Protein 3GNZ (pdb70)

Sequence (211 aa):
AVINHDAVPPVWPQPEPADDATQALLAVRRFKKPPQQLDVVNGCQPYPAVVDPQGNTSGGLKPSQAAACRRDMSKAQVYSRSGTTYNGYYAIMYSSWYMPKDSSPSTTGIGHHHRHDDWEENVVVVWLDNAASSANIVALSASAHSSGYKKSFPADKKSYLDGITAKISYKSSTWWPLDDHELGFTTSAGKKQQPLIQWEQMTQAARDALESTDFGNNANVPPFKSNFQQDKLVKKAFFQ

Radius of gyration: 15.92 Å; Cα contacts (8 Å, |Δi|>4): 582; chains: 1; bounding box: 40×41×42 Å

Secondary structure (DSSP, 8-state):
-EE-GGGS---------SHHHHHHHHT--EEEE-SSPPPB--B-TTS-EE--------GGG--GGG--EEEEEEEETTEEEEEEEEEEEEE--SSS--EEEEEEEEEEEES-TTT--EEEEEEEETTEEEEESSPPGGGEETTEEEEEEE--TT---EEEE-SS--B---EEEGGGS-HHHHHHHHH---TT---SSSTTHHHHHHHH---

B-factor: mean 13.53, std 9.2, range [4.09, 62.89]

Foldseek 3Di:
DADAQVPAAADFFDDQPDLQSVLLVVQFAFEAEPDAAAFADAAHLQLYGYPFDFLPPRVVHHDPNRFEKEWEWDDDPQKTKIKIKTKGQWFHAPDDRGGGIAMWIKIFIANDSVVRDGQKMWTWFPPAIDIAGRNDCLQDPPSHGYKYWHHDPPGTITIDGDSDGGHGGRYDYPVNGHVSNLVSLQPDDRDVYHHQCHPVVVVNCVRRDPD

Solvent-accessible surface area: 9073 Å² total; per-residue (Å²): 94,104,47,94,14,70,57,0,69,41,28,100,70,53,151,52,90,78,79,48,17,44,10,0,44,125,0,26,1,22,2,39,27,72,46,8,0,15,4,2,0,0,0,7,42,132,11,35,2,2,14,7,34,139,36,105,102,19,97,58,0,107,59,96,86,35,20,0,0,0,0,55,16,17,81,54,79,73,70,25,0,0,0,0,0,0,0,2,0,11,2,12,14,72,51,61,137,24,30,99,16,10,15,20,4,2,0,2,0,0,41,63,50,95,60,7,82,34,33,0,2,0,0,9,14,98,108,34,31,80,98,10,114,106,10,64,174,51,55,32,78,66,74,23,1,26,1,17,0,92,3,76,187,82,83,57,9,31,1,6,37,22,86,53,80,22,124,91,9,47,1,1,1,32,64,36,10,55,103,44,0,51,78,13,0,71,91,30,123,6,55,100,8,88,1,2,0,40,92,34,10,86,103,59,0,75,126,0,14,17,171

Nearest PDB structures (foldseek):
  3gnz-assembly1_P  TM=1.005E+00  e=1.769E-48  Pythium aphanidermatum
  5no9-assembly2_B  TM=9.919E-01  e=3.918E-44  Pythium aphanidermatum
  5nnw-assembly4_D  TM=9.973E-01  e=2.696E-43  Pythium aphanidermatum
  5nnw-assembly1_A  TM=9.915E-01  e=1.995E-43  Pythium aphanidermatum
  3gnu-assembly1_P  TM=9.925E-01  e=4.926E-43  Pythium aphanidermatum

Structure (mmCIF, N/CA/C/O backbone):
data_3GNZ
#
_entry.id   3GNZ
#
_cell.length_a   69.630
_cell.length_b   140.900
_cell.length_c   49.620
_cell.angle_alpha   90.000
_cell.angle_beta   90.000
_cell.angle_gamma   90.000
#
_symmetry.space_group_name_H-M   'C 2 2 2'
#
loop_
_entity.id
_entity.type
_entity.pdbx_description
1 polymer '25 kDa protein elicitor'
2 non-polymer 'MAGNESIUM ION'
3 water water
#
loop_
_atom_site.group_PDB
_atom_site.id
_atom_site.type_symbol
_atom_site.label_atom_id
_atom_site.label_alt_id
_atom_site.label_comp_id
_atom_site.label_asym_id
_atom_site.label_entity_id
_atom_site.label_seq_id
_atom_site.pdbx_PDB_ins_code
_atom_site.Cartn_x
_atom_site.Cartn_y
_atom_site.Cartn_z
_atom_site.occupancy
_atom_site.B_iso_or_equiv
_atom_site.auth_seq_id
_atom_site.auth_comp_id
_atom_site.auth_asym_id
_atom_site.auth_atom_id
_atom_site.pdbx_PDB_model_num
ATOM 1 N N . ALA A 1 1 ? 19.431 17.907 37.318 1.00 11.39 1 ALA P N 1
ATOM 2 C CA . ALA A 1 1 ? 20.203 19.172 37.393 1.00 11.11 1 ALA P CA 1
ATOM 3 C C . ALA A 1 1 ? 20.778 19.534 36.039 1.00 10.78 1 ALA P C 1
ATOM 4 O O . ALA A 1 1 ? 20.830 18.707 35.139 1.00 10.75 1 ALA P O 1
ATOM 6 N N . VAL A 1 2 ? 21.191 20.786 35.898 1.00 10.11 2 VAL P N 1
ATOM 7 C CA . VAL A 1 2 ? 21.940 21.228 34.731 1.00 10.10 2 VAL P CA 1
ATOM 8 C C . VAL A 1 2 ? 23.404 20.950 35.020 1.00 9.74 2 VAL P C 1
ATOM 9 O O . VAL A 1 2 ? 23.931 21.398 36.039 1.00 10.67 2 VAL P O 1
ATOM 13 N N . ILE A 1 3 ? 24.048 20.193 34.138 1.00 8.90 3 ILE P N 1
ATOM 14 C CA . ILE A 1 3 ? 25.437 19.761 34.337 1.00 8.81 3 ILE P CA 1
ATOM 15 C C . ILE A 1 3 ? 26.313 20.170 33.147 1.00 8.30 3 ILE P C 1
ATOM 16 O O . ILE A 1 3 ? 25.808 20.598 32.111 1.00 8.71 3 ILE P O 1
ATOM 21 N N . ASN A 1 4 ? 27.623 20.053 33.292 1.00 8.44 4 ASN P N 1
ATOM 22 C CA . ASN A 1 4 ? 28.539 20.440 32.228 1.00 8.26 4 ASN P CA 1
ATOM 23 C C . ASN A 1 4 ? 28.207 19.713 30.924 1.00 7.55 4 ASN P C 1
ATOM 24 O O . ASN A 1 4 ? 27.855 18.527 30.936 1.00 7.57 4 ASN P O 1
ATOM 29 N N . HIS A 1 5 ? 28.326 20.416 29.801 1.00 7.15 5 HIS P N 1
ATOM 30 C CA . HIS A 1 5 ? 27.903 19.863 28.513 1.00 7.55 5 HIS P CA 1
ATOM 31 C C . HIS A 1 5 ? 28.693 18.598 28.161 1.00 7.56 5 HIS P C 1
ATOM 32 O O . HIS A 1 5 ? 28.192 17.757 27.429 1.00 8.29 5 HIS P O 1
ATOM 39 N N . ASP A 1 6 ? 29.915 18.461 28.691 1.00 7.24 6 ASP P N 1
ATOM 40 C CA . ASP A 1 6 ? 30.752 17.289 28.434 1.00 7.70 6 ASP P CA 1
ATOM 41 C C . ASP A 1 6 ? 30.568 16.187 29.481 1.00 8.23 6 ASP P C 1
ATOM 42 O O . ASP A 1 6 ? 31.234 15.150 29.408 1.00 9.40 6 ASP P O 1
ATOM 47 N N . ALA A 1 7 ? 29.648 16.394 30.424 1.00 8.43 7 ALA P N 1
ATOM 48 C CA . ALA A 1 7 ? 29.369 15.395 31.453 1.00 8.32 7 ALA P CA 1
ATOM 49 C C . ALA A 1 7 ? 28.077 14.626 31.172 1.00 8.41 7 ALA P C 1
ATOM 50 O O . ALA A 1 7 ? 27.694 13.755 31.950 1.00 10.33 7 ALA P O 1
ATOM 52 N N . VAL A 1 8 ? 27.383 14.984 30.091 1.00 8.08 8 VAL P N 1
ATOM 53 C CA . VAL A 1 8 ? 26.191 14.251 29.665 1.00 8.31 8 VAL P CA 1
ATOM 54 C C . VAL A 1 8 ? 26.642 13.140 28.722 1.00 8.36 8 VAL P C 1
ATOM 55 O O . VAL A 1 8 ? 27.081 13.423 27.612 1.00 8.99 8 VAL P O 1
ATOM 59 N N . PRO A 1 9 ? 26.532 11.870 29.142 1.00 8.22 9 PRO P N 1
ATOM 60 C CA A PRO A 1 9 ? 26.989 10.779 28.270 0.70 8.38 9 PRO P CA 1
ATOM 61 C CA B PRO A 1 9 ? 26.993 10.788 28.266 0.30 8.09 9 PRO P CA 1
ATOM 62 C C . PRO A 1 9 ? 26.121 10.636 27.026 1.00 8.09 9 PRO P C 1
ATOM 63 O O . PRO A 1 9 ? 24.941 10.964 27.060 1.00 8.34 9 PRO P O 1
ATOM 70 N N . VAL A 1 10 ? 26.714 10.157 25.943 1.00 7.58 10 VAL P N 1
ATOM 71 C CA . VAL A 1 10 ? 25.918 9.750 24.802 1.00 7.62 10 VAL P CA 1
ATOM 72 C C . VAL A 1 10 ? 25.013 8.607 25.243 1.00 7.78 10 VAL P C 1
ATOM 73 O O . VAL A 1 10 ? 25.451 7.666 25.921 1.00 9.40 10 VAL P O 1
ATOM 77 N N . TRP A 1 11 ? 23.751 8.685 24.858 1.00 6.22 11 TRP P N 1
ATOM 78 C CA . TRP A 1 11 ? 22.799 7.635 25.139 1.00 6.39 11 TRP P CA 1
ATOM 79 C C . TRP A 1 11 ? 22.923 6.627 24.000 1.00 6.59 11 TRP P C 1
ATOM 80 O O . TRP A 1 11 ? 22.638 6.955 22.846 1.00 6.35 11 TRP P O 1
ATOM 91 N N . PRO A 1 12 ? 23.395 5.403 24.291 1.00 6.47 12 PRO P N 1
ATOM 92 C CA . PRO A 1 12 ? 23.568 4.452 23.183 1.00 6.53 12 PRO P CA 1
ATOM 93 C C . PRO A 1 12 ? 22.256 4.131 22.487 1.00 6.42 12 PRO P C 1
ATOM 94 O O . PRO A 1 12 ? 21.191 4.132 23.112 1.00 6.33 12 PRO P O 1
ATOM 98 N N . GLN A 1 13 ? 22.341 3.858 21.1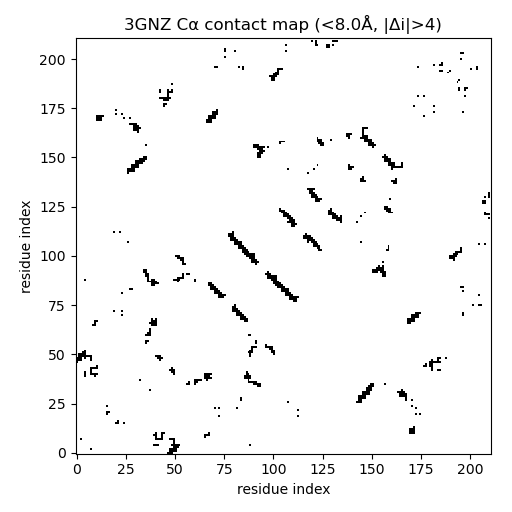95 1.00 6.05 13 GLN P N 1
ATOM 99 C CA . GLN A 1 13 ? 21.167 3.488 20.425 1.00 6.21 13 GLN P CA 1
ATOM 100 C C . GLN A 1 13 ? 20.770 2.060 20.802 1.00 6.43 13 GLN P C 1
ATOM 101 O O . GLN A 1 13 ? 21.548 1.128 20.587 1.00 7.60 13 GLN P O 1
ATOM 107 N N . PRO A 1 14 ? 19.571 1.876 21.388 1.00 6.21 14 PRO P N 1
ATOM 108 C CA . PRO A 1 14 ? 19.150 0.518 21.723 1.00 6.74 14 PRO P CA 1
ATOM 109 C C . PRO A 1 14 ? 18.575 -0.184 20.493 1.00 6.48 14 PRO P C 1
ATOM 110 O O . PRO A 1 14 ? 18.411 0.433 19.431 1.00 6.70 14 PRO P O 1
ATOM 114 N N . GLU A 1 15 ? 18.264 -1.463 20.634 1.00 6.29 15 GLU P N 1
ATOM 115 C CA . GLU A 1 15 ? 17.543 -2.194 19.605 1.00 6.81 15 GLU P CA 1
ATOM 116 C C . GLU A 1 15 ? 16.076 -1.750 19.620 1.00 7.00 15 GLU P C 1
ATOM 117 O O . GLU A 1 15 ? 15.526 -1.431 20.677 1.00 7.26 15 GLU P O 1
ATOM 123 N N . PRO A 1 16 ? 15.430 -1.709 18.446 1.00 6.67 16 PRO P N 1
ATOM 124 C CA . PRO A 1 16 ? 14.028 -1.285 18.399 1.00 6.99 16 PRO P CA 1
ATOM 125 C C . PRO A 1 16 ? 13.096 -2.399 18.892 1.00 7.37 16 PRO P C 1
ATOM 126 O O . PRO A 1 16 ? 13.127 -3.523 18.397 1.00 7.69 16 PRO P O 1
ATOM 130 N N . ALA A 1 17 ? 12.278 -2.071 19.879 1.00 7.24 17 ALA P N 1
ATOM 131 C CA . ALA A 1 17 ? 11.468 -3.067 20.584 1.00 8.27 17 ALA P CA 1
ATOM 132 C C . ALA A 1 17 ? 10.086 -3.282 19.960 1.00 8.23 17 ALA P C 1
ATOM 133 O O . ALA A 1 17 ? 9.393 -4.240 20.310 1.00 9.38 17 ALA P O 1
ATOM 135 N N . ASP A 1 18 ? 9.682 -2.393 19.051 1.00 7.71 18 ASP P N 1
ATOM 136 C CA A ASP A 1 18 ? 8.373 -2.496 18.397 0.80 8.08 18 ASP P CA 1
ATOM 137 C CA B ASP A 1 18 ? 8.345 -2.390 18.439 0.20 8.37 18 ASP P CA 1
ATOM 138 C C . ASP A 1 18 ? 8.444 -1.858 17.021 1.00 8.10 18 ASP P C 1
ATOM 139 O O . ASP A 1 18 ? 9.494 -1.343 16.619 1.00 8.14 18 ASP P O 1
ATOM 148 N N . ALA A 1 19 ? 7.341 -1.921 16.281 1.00 8.62 19 ALA P N 1
ATOM 149 C CA . ALA A 1 19 ? 7.338 -1.456 14.902 1.00 9.42 19 ALA P CA 1
ATOM 150 C C . ALA A 1 19 ? 7.609 0.040 14.798 1.00 9.52 19 ALA P C 1
ATOM 151 O O . ALA A 1 19 ? 8.289 0.486 13.879 1.00 9.76 19 ALA P O 1
ATOM 153 N N . THR A 1 20 ? 7.082 0.808 15.743 1.00 9.73 20 THR P N 1
ATOM 154 C CA . THR A 1 20 ? 7.303 2.255 15.792 1.00 10.03 20 THR P CA 1
ATOM 155 C C . THR A 1 20 ? 8.805 2.548 15.899 1.00 8.39 20 THR P C 1
ATOM 156 O O . THR A 1 20 ? 9.371 3.344 15.141 1.00 7.69 20 THR P O 1
ATOM 160 N N . GLN A 1 21 ? 9.457 1.889 16.845 1.00 7.34 21 GLN P N 1
ATOM 161 C CA . GLN A 1 21 ? 10.873 2.124 17.060 1.00 6.29 21 GLN P CA 1
ATOM 162 C C . GLN A 1 21 ? 11.687 1.663 15.868 1.00 6.25 21 GLN P C 1
ATOM 163 O O . GLN A 1 21 ? 12.675 2.309 15.508 1.00 6.16 21 GLN P O 1
ATOM 169 N N . ALA A 1 22 ? 11.277 0.559 15.240 1.00 6.12 22 ALA P N 1
ATOM 170 C CA . ALA A 1 22 ? 12.018 0.064 14.079 1.00 6.59 22 ALA P CA 1
ATOM 171 C C . ALA A 1 22 ? 11.936 1.044 12.905 1.00 6.36 22 ALA P C 1
ATOM 172 O O . ALA A 1 22 ? 12.936 1.241 12.204 1.00 6.32 22 ALA P O 1
ATOM 174 N N . LEU A 1 23 ? 10.765 1.659 12.718 1.00 6.99 23 LEU P N 1
ATOM 175 C CA A LEU A 1 23 ? 10.578 2.657 11.668 0.50 6.92 23 LEU P CA 1
ATOM 176 C CA B LEU A 1 23 ? 10.581 2.642 11.662 0.50 7.25 23 LEU P CA 1
ATOM 177 C C . LEU A 1 23 ? 11.503 3.839 11.886 1.00 6.52 23 LEU P C 1
ATOM 178 O O . LEU A 1 23 ? 12.131 4.328 10.946 1.00 6.93 23 LEU P O 1
ATOM 187 N N . ALA A 1 24 ? 11.597 4.310 13.129 1.00 6.54 24 ALA P N 1
ATOM 188 C CA . ALA A 1 24 ? 12.431 5.474 13.382 1.00 6.82 24 ALA P CA 1
ATOM 189 C C . ALA A 1 24 ? 13.920 5.167 13.139 1.00 6.36 24 ALA P C 1
ATOM 190 O O . ALA A 1 24 ? 14.649 6.008 12.629 1.00 6.56 24 ALA P O 1
ATOM 192 N N . VAL A 1 25 ? 14.375 3.955 13.455 1.00 6.32 25 VAL P N 1
ATOM 193 C CA . VAL A 1 25 ? 15.737 3.569 13.081 1.00 6.74 25 VAL P CA 1
ATOM 194 C C . VAL A 1 25 ? 15.894 3.536 11.554 1.00 6.47 25 VAL P C 1
ATOM 195 O O . VAL A 1 25 ? 16.861 4.071 11.007 1.00 6.56 25 VAL P O 1
ATOM 199 N N . ARG A 1 26 ? 14.918 2.944 10.862 1.00 6.68 26 ARG P N 1
ATOM 200 C CA A ARG A 1 26 ? 14.970 2.759 9.414 0.70 7.21 26 ARG P CA 1
ATOM 201 C CA B ARG A 1 26 ? 15.018 2.760 9.417 0.30 6.88 26 ARG P CA 1
ATOM 202 C C . ARG A 1 26 ? 15.159 4.091 8.674 1.00 6.83 26 ARG P C 1
ATOM 203 O O . ARG A 1 26 ? 15.950 4.189 7.734 1.00 7.44 26 ARG P O 1
ATOM 218 N N . PHE A 1 27 ? 14.402 5.106 9.100 1.00 6.55 27 PHE P N 1
ATOM 219 C CA . PHE A 1 27 ? 14.402 6.425 8.443 1.00 6.98 27 PHE P CA 1
ATOM 220 C C . PHE A 1 27 ? 15.372 7.455 9.016 1.00 6.61 27 PHE P C 1
ATOM 221 O O . PHE A 1 27 ? 15.303 8.627 8.660 1.00 6.85 27 PHE P O 1
ATOM 229 N N . LYS A 1 28 ? 16.298 7.020 9.872 1.00 6.70 28 LYS P N 1
ATOM 230 C CA A LYS A 1 28 ? 17.260 7.937 10.445 0.70 6.92 28 LYS P CA 1
ATOM 231 C CA B LYS A 1 28 ? 17.311 7.918 10.440 0.30 6.99 28 LYS P CA 1
ATOM 232 C C . LYS A 1 28 ? 17.988 8.737 9.342 1.00 7.06 28 LYS P C 1
ATOM 233 O O . LYS A 1 28 ? 18.531 8.158 8.405 1.00 7.90 28 LYS P O 1
ATOM 244 N N . PRO A 1 29 ? 17.983 10.086 9.446 1.00 6.81 29 PRO P N 1
ATOM 245 C CA A PRO A 1 29 ? 18.589 10.924 8.403 0.70 7.37 29 PRO P CA 1
ATOM 246 C CA B PRO A 1 29 ? 18.593 10.852 8.360 0.30 7.20 29 PRO P CA 1
ATOM 247 C C . PRO A 1 29 ? 20.102 11.003 8.511 1.00 7.17 29 PRO P C 1
ATOM 248 O O . PRO A 1 29 ? 20.709 10.478 9.468 1.00 8.01 29 PRO P O 1
ATOM 255 N N . GLN A 1 30 ? 20.699 11.665 7.532 1.00 7.41 30 GLN P N 1
ATOM 256 C CA A GLN A 1 30 ? 22.102 12.095 7.542 0.70 7.25 30 GLN P CA 1
ATOM 257 C CA B GLN A 1 30 ? 22.080 12.080 7.683 0.30 7.10 30 GLN P CA 1
ATOM 258 C C . GLN A 1 30 ? 22.147 13.598 7.788 1.00 6.89 30 GLN P C 1
ATOM 259 O O . GLN A 1 30 ? 21.271 14.323 7.291 1.00 7.14 30 GLN P O 1
ATOM 270 N N . LEU A 1 31 ? 23.165 14.066 8.507 1.00 6.62 31 LEU P N 1
ATOM 271 C CA . LEU A 1 31 ? 23.316 15.487 8.796 1.00 6.86 31 LEU P CA 1
ATOM 272 C C . LEU A 1 31 ? 24.693 15.928 8.346 1.00 7.36 31 LEU P C 1
ATOM 273 O O . LEU A 1 31 ? 25.692 15.350 8.753 1.00 7.85 31 LEU P O 1
ATOM 278 N N . ASP A 1 32 ? 24.733 16.964 7.517 1.00 7.56 32 ASP P N 1
ATOM 279 C CA . ASP A 1 32 ? 25.985 17.577 7.091 1.00 7.69 32 ASP P CA 1
ATOM 280 C C . ASP A 1 32 ? 26.146 18.869 7.883 1.00 7.80 32 ASP P C 1
ATOM 281 O O . ASP A 1 32 ? 25.472 19.857 7.597 1.00 7.34 32 ASP P O 1
ATOM 286 N N . VAL A 1 33 ? 27.016 18.841 8.891 1.00 7.72 33 VAL P N 1
ATOM 287 C CA . VAL A 1 33 ? 27.337 20.033 9.672 1.00 7.83 33 VAL P CA 1
ATOM 288 C C . VAL A 1 33 ? 28.346 20.864 8.868 1.00 8.14 33 VAL P C 1
ATOM 289 O O . VAL A 1 33 ? 29.525 20.519 8.785 1.00 9.10 33 VAL P O 1
ATOM 293 N N . VAL A 1 34 ? 27.860 21.944 8.272 1.00 8.58 34 VAL P N 1
ATOM 294 C CA . VAL A 1 34 ? 28.671 22.761 7.369 1.00 9.30 34 VAL P CA 1
ATOM 295 C C . VAL A 1 34 ? 29.562 23.707 8.169 1.00 9.93 34 VAL P C 1
ATOM 296 O O . VAL A 1 34 ? 30.734 23.884 7.849 1.00 10.78 34 VAL P O 1
ATOM 300 N N . ASN A 1 35 ? 28.991 24.308 9.208 1.00 10.00 35 ASN P N 1
ATOM 301 C CA . ASN A 1 35 ? 29.740 25.138 10.153 1.00 9.78 35 ASN P CA 1
ATOM 302 C C . ASN A 1 35 ? 29.031 25.117 11.504 1.00 9.34 35 ASN P C 1
ATOM 303 O O . ASN A 1 35 ? 27.910 24.622 11.603 1.00 9.71 35 ASN P O 1
ATOM 308 N N . GLY A 1 36 ? 29.691 25.627 12.535 1.00 9.32 36 GLY P N 1
ATOM 309 C CA . GLY A 1 36 ? 29.128 25.602 13.880 1.00 8.88 36 GLY P CA 1
ATOM 310 C C . GLY A 1 36 ? 29.402 24.306 14.617 1.00 8.54 36 GLY P C 1
ATOM 311 O O . GLY A 1 36 ? 30.303 23.532 14.261 1.00 9.39 36 GLY P O 1
ATOM 312 N N . CYS A 1 37 ? 28.627 24.086 15.670 1.00 7.63 37 CYS P N 1
ATOM 313 C CA . CYS A 1 37 ? 28.820 22.929 16.535 1.00 7.25 37 CYS P CA 1
ATOM 314 C C . CYS A 1 37 ? 28.359 21.627 15.908 1.00 6.68 37 CYS P C 1
ATOM 315 O O . CYS A 1 37 ? 27.399 21.588 15.117 1.00 7.29 37 CYS P O 1
ATOM 318 N N . GLN A 1 38 ? 29.033 20.553 16.301 1.00 6.45 38 GLN P N 1
ATOM 319 C CA . GLN A 1 38 ? 28.522 19.203 16.117 1.00 6.40 38 GLN P CA 1
ATOM 320 C C . GLN A 1 38 ? 27.387 18.930 17.103 1.00 5.88 38 GLN P C 1
ATOM 321 O O . GLN A 1 38 ? 27.291 19.591 18.148 1.00 6.23 38 GLN P O 1
ATOM 327 N N . PRO A 1 39 ? 26.536 17.927 16.805 1.00 5.54 39 PRO P N 1
ATOM 328 C CA . PRO A 1 39 ? 25.493 17.582 17.770 1.00 5.87 39 PRO P CA 1
ATOM 329 C C . PRO A 1 39 ? 26.070 16.919 19.021 1.00 5.35 39 PRO P C 1
ATOM 330 O O . PRO A 1 39 ? 27.032 16.159 18.937 1.00 5.56 39 PRO P O 1
ATOM 334 N N . TYR A 1 40 ? 25.448 17.205 20.157 1.00 5.36 40 TYR P N 1
ATOM 335 C CA . TYR A 1 40 ? 25.845 16.669 21.474 1.00 5.36 40 TYR P CA 1
ATOM 336 C C . TYR A 1 40 ? 24.630 16.081 22.192 1.00 5.53 40 TYR P C 1
ATOM 337 O O . TYR A 1 40 ? 23.480 16.347 21.804 1.00 5.55 40 TYR P O 1
ATOM 346 N N . PRO A 1 41 ? 24.869 15.306 23.259 1.00 5.61 41 PRO P N 1
ATOM 347 C CA . PRO A 1 41 ? 23.731 14.841 24.060 1.00 5.98 41 PRO P CA 1
ATOM 348 C C . PRO A 1 41 ? 23.171 15.941 24.961 1.00 6.34 41 PRO P C 1
ATOM 349 O O . PRO A 1 41 ? 23.931 16.674 25.616 1.00 7.12 41 PRO P O 1
ATOM 353 N N . ALA A 1 42 ? 21.850 16.040 25.023 1.00 6.21 42 ALA P N 1
ATOM 354 C CA . ALA A 1 42 ? 21.193 17.086 25.805 1.00 6.01 42 ALA P CA 1
ATOM 355 C C . ALA A 1 42 ? 20.722 16.633 27.183 1.00 6.66 42 ALA P C 1
ATOM 356 O O . ALA A 1 42 ? 20.466 17.468 28.050 1.00 6.81 42 ALA P O 1
ATOM 358 N N . VAL A 1 43 ? 20.544 15.321 27.352 1.00 5.78 43 VAL P N 1
ATOM 359 C CA A VAL A 1 43 ? 19.922 14.772 28.547 0.80 6.16 43 VAL P CA 1
ATOM 360 C CA B VAL A 1 43 ? 19.937 14.754 28.554 0.20 6.48 43 VAL P CA 1
ATOM 361 C C . VAL A 1 43 ? 20.521 13.397 28.855 1.00 6.35 43 VAL P C 1
ATOM 362 O O . VAL A 1 43 ? 20.926 12.672 27.937 1.00 6.94 43 VAL P O 1
ATOM 369 N N . ASP A 1 44 ? 20.579 13.056 30.142 1.00 6.89 44 ASP P N 1
ATOM 370 C CA . ASP A 1 44 ? 21.030 11.731 30.542 1.00 7.21 44 ASP P CA 1
ATOM 371 C C . ASP A 1 44 ? 19.844 10.936 31.127 1.00 7.05 44 ASP P C 1
ATOM 372 O O . ASP A 1 44 ? 18.758 11.495 31.330 1.00 7.32 44 ASP P O 1
ATOM 377 N N . PRO A 1 45 ? 20.023 9.625 31.376 1.00 6.43 45 PRO P N 1
ATOM 378 C CA . PRO A 1 45 ? 18.858 8.836 31.829 1.00 7.23 45 PRO P CA 1
ATOM 379 C C . PRO A 1 45 ? 18.365 9.193 33.236 1.00 7.86 45 PRO P C 1
ATOM 380 O O . PRO A 1 45 ? 17.250 8.824 33.608 1.00 8.52 45 PRO P O 1
ATOM 384 N N . GLN A 1 46 ? 19.156 9.961 33.979 1.00 8.16 46 GLN P N 1
ATOM 385 C CA . GLN A 1 46 ? 18.739 10.438 35.294 1.00 8.92 46 GLN P CA 1
ATOM 386 C C . GLN A 1 46 ? 18.007 11.775 35.216 1.00 8.94 46 GLN P C 1
ATOM 387 O O . GLN A 1 46 ? 17.533 12.290 36.228 1.00 10.36 46 GLN P O 1
ATOM 393 N N . GLY A 1 47 ? 17.876 12.326 34.013 1.00 8.37 47 GLY P N 1
ATOM 394 C CA . GLY A 1 47 ? 17.188 13.596 33.825 1.00 8.73 47 GLY P CA 1
ATOM 395 C C . GLY A 1 47 ? 18.078 14.818 33.964 1.00 8.61 47 GLY P C 1
ATOM 396 O O . GLY A 1 47 ? 17.581 15.931 33.958 1.00 9.25 47 GLY P O 1
ATOM 397 N N . ASN A 1 48 ? 19.390 14.637 34.102 1.00 8.01 48 ASN P N 1
ATOM 398 C CA . ASN A 1 48 ? 20.263 15.807 34.051 1.00 7.91 48 ASN P CA 1
ATOM 399 C C . ASN A 1 48 ? 20.340 16.311 32.616 1.00 7.73 48 ASN P C 1
ATOM 400 O O . ASN A 1 48 ? 20.221 15.530 31.680 1.00 7.97 48 ASN P O 1
ATOM 405 N N . THR A 1 49 ? 20.534 17.612 32.451 1.00 7.64 49 THR P N 1
ATOM 406 C CA . THR A 1 49 ? 20.558 18.212 31.128 1.00 7.67 49 THR P CA 1
ATOM 407 C C . THR A 1 49 ? 21.827 19.011 30.900 1.00 7.85 49 THR P C 1
ATOM 408 O O . THR A 1 49 ? 22.491 19.448 31.853 1.00 8.20 49 THR P O 1
ATOM 412 N N . SER A 1 50 ? 22.160 19.197 29.628 1.00 6.96 50 SER P N 1
ATOM 413 C CA . SER A 1 50 ? 23.361 19.912 29.253 1.00 7.15 50 SER P CA 1
ATOM 414 C C . SER A 1 50 ? 23.289 21.407 29.550 1.00 7.55 50 SER P C 1
ATOM 415 O O . SER A 1 50 ? 22.324 22.077 29.189 1.00 8.01 50 SER P O 1
ATOM 418 N N . GLY A 1 51 ? 24.344 21.928 30.171 1.00 7.52 51 GLY P N 1
ATOM 419 C CA . GLY A 1 51 ? 24.486 23.361 30.370 1.00 7.89 51 GLY P CA 1
ATOM 420 C C . GLY A 1 51 ? 24.829 24.143 29.118 1.00 7.70 51 GLY P C 1
ATOM 421 O O . GLY A 1 51 ? 24.888 25.362 29.165 1.00 7.89 51 GLY P O 1
ATOM 422 N N . GLY A 1 52 ? 25.089 23.460 28.000 1.00 7.52 52 GLY P N 1
ATOM 423 C CA . GLY A 1 52 ? 25.505 24.152 26.772 1.00 7.59 52 GLY P CA 1
ATOM 424 C C . GLY A 1 52 ? 26.829 24.880 26.943 1.00 8.01 52 GLY P C 1
ATOM 425 O O . GLY A 1 52 ? 27.610 24.580 27.857 1.00 9.08 52 GLY P O 1
ATOM 426 N N . LEU A 1 53 ? 27.075 25.853 26.077 1.00 8.30 53 LEU P N 1
ATOM 427 C CA . LEU A 1 53 ? 28.283 26.665 26.132 1.00 9.32 53 LEU P CA 1
ATOM 428 C C . LEU A 1 53 ? 27.928 28.120 25.911 1.00 10.17 53 LEU P C 1
ATOM 429 O O . LEU A 1 53 ? 27.013 28.433 25.154 1.00 9.05 53 LEU P O 1
ATOM 434 N N . LYS A 1 54 ? 28.676 29.004 26.566 1.00 12.22 54 LYS P N 1
ATOM 435 C CA . LYS A 1 54 ? 28.527 30.445 26.396 1.00 14.75 54 LYS P CA 1
ATOM 436 C C . LYS A 1 54 ? 28.958 30.837 24.990 1.00 16.05 54 LYS P C 1
ATOM 437 O O . LYS A 1 54 ? 29.989 30.377 24.502 1.00 16.13 54 LYS P O 1
ATOM 443 N N . PRO A 1 55 ? 28.173 31.702 24.330 1.00 17.96 55 PRO P N 1
ATOM 444 C CA . PRO A 1 55 ? 28.479 32.056 22.938 1.00 20.20 55 PRO P CA 1
ATOM 445 C C . PRO A 1 55 ? 29.792 32.817 22.693 1.00 22.37 55 PRO P C 1
ATOM 446 O O . PRO A 1 55 ? 30.209 32.937 21.535 1.00 23.57 55 PRO P O 1
ATOM 450 N N . SER A 1 56 ? 30.442 33.299 23.755 1.00 24.00 56 SER P N 1
ATOM 451 C CA . SER A 1 56 ? 31.739 33.990 23.643 1.00 25.43 56 SER P CA 1
ATOM 452 C C . SER A 1 56 ? 32.832 33.078 23.090 1.00 25.74 56 SER P C 1
ATOM 453 O O . SER A 1 56 ? 33.096 33.061 21.884 1.00 26.75 56 SER P O 1
ATOM 456 N N . GLN A 1 59 ? 33.347 31.104 16.760 1.00 23.53 59 GLN P N 1
ATOM 457 C CA . GLN A 1 59 ? 34.213 30.115 17.388 1.00 22.89 59 GLN P CA 1
ATOM 458 C C . GLN A 1 59 ? 33.414 28.894 17.841 1.00 22.02 59 GLN P C 1
ATOM 459 O O . GLN A 1 59 ? 32.508 29.001 18.673 1.00 23.24 59 GLN P O 1
ATOM 461 N N . ALA A 1 60 ? 33.753 27.738 17.271 1.00 19.97 60 ALA P N 1
ATOM 462 C CA . ALA A 1 60 ? 33.064 26.480 17.555 1.00 17.47 60 ALA P CA 1
ATOM 463 C C . ALA A 1 60 ? 34.048 25.388 17.952 1.00 15.81 60 ALA P C 1
ATOM 464 O O . ALA A 1 60 ? 33.679 24.223 18.046 1.00 14.02 60 ALA P O 1
ATOM 466 N N . ALA A 1 61 ? 35.298 25.773 18.201 1.00 14.13 61 ALA P N 1
ATOM 467 C CA . ALA A 1 61 ? 36.334 24.824 18.623 1.00 12.76 61 ALA P CA 1
ATOM 468 C C . ALA A 1 61 ? 35.957 24.024 19.863 1.00 11.56 61 ALA P C 1
ATOM 469 O O . ALA A 1 61 ? 36.383 22.888 20.019 1.00 11.00 61 ALA P O 1
ATOM 471 N N . ALA A 1 62 ? 35.127 24.606 20.726 1.00 10.49 62 ALA P N 1
ATOM 472 C CA . ALA A 1 62 ? 34.706 23.963 21.956 1.00 10.48 62 ALA P CA 1
ATOM 473 C C . ALA A 1 62 ? 33.540 22.965 21.787 1.00 9.70 62 ALA P C 1
ATOM 474 O O . ALA A 1 62 ? 33.129 22.321 22.748 1.00 10.40 62 ALA P O 1
ATOM 476 N N . CYS A 1 63 ? 32.999 22.831 20.581 1.00 8.97 63 CYS P N 1
ATOM 477 C CA . CYS A 1 63 ? 31.882 21.903 20.354 1.00 9.34 63 CYS P CA 1
ATOM 478 C C . CYS A 1 63 ? 32.041 21.102 19.066 1.00 9.07 63 CYS P C 1
ATOM 479 O O . CYS A 1 63 ? 31.089 20.951 18.292 1.00 9.56 63 CYS P O 1
ATOM 482 N N . ARG A 1 64 ? 33.229 20.544 18.879 1.00 9.55 64 ARG P N 1
ATOM 483 C CA A ARG A 1 64 ? 33.615 19.834 17.664 0.50 9.67 64 ARG P CA 1
ATOM 484 C CA B ARG A 1 64 ? 33.544 19.817 17.653 0.50 10.02 64 ARG P CA 1
ATOM 485 C C . ARG A 1 64 ? 33.849 18.344 17.918 1.00 9.22 64 ARG P C 1
ATOM 486 O O . ARG A 1 64 ? 34.329 17.630 17.037 1.00 11.39 64 ARG P O 1
ATOM 501 N N . ASP A 1 65 ? 33.553 17.877 19.124 1.00 8.69 65 ASP P N 1
ATOM 502 C CA . ASP A 1 65 ? 33.906 16.503 19.510 1.00 8.08 65 ASP P CA 1
ATOM 503 C C . ASP A 1 65 ? 33.003 15.490 18.815 1.00 8.22 65 ASP P C 1
ATOM 504 O O . ASP A 1 65 ? 31.824 15.357 19.153 1.00 8.18 65 ASP P O 1
ATOM 509 N N . MET A 1 66 ? 33.574 14.742 17.875 1.00 7.88 66 MET P N 1
ATOM 510 C CA . MET A 1 66 ? 32.782 13.805 17.087 1.00 8.28 66 MET P CA 1
ATOM 511 C C . MET A 1 66 ? 32.233 12.651 17.925 1.00 8.00 66 MET P C 1
ATOM 512 O O . MET A 1 66 ? 31.220 12.053 17.565 1.00 8.92 66 MET P O 1
ATOM 517 N N . SER A 1 67 ? 32.896 12.337 19.035 1.00 7.37 67 SER P N 1
ATOM 518 C CA . SER A 1 67 ? 32.469 11.234 19.879 1.00 7.74 67 SER P CA 1
ATOM 519 C C . SER A 1 67 ? 31.165 11.510 20.621 1.00 7.71 67 SER P C 1
ATOM 520 O O . SER A 1 67 ? 30.525 10.570 21.104 1.00 7.72 67 SER P O 1
ATOM 523 N N . LYS A 1 68 ? 30.761 12.784 20.681 1.00 6.99 68 LYS P N 1
ATOM 524 C CA . LYS A 1 68 ? 29.569 13.170 21.431 1.00 7.07 68 LYS P CA 1
ATOM 525 C C . LYS A 1 68 ? 28.284 13.154 20.601 1.00 6.43 68 LYS P C 1
ATOM 526 O O . LYS A 1 68 ? 27.226 13.565 21.084 1.00 6.49 68 LYS P O 1
ATOM 532 N N . ALA A 1 69 ? 28.364 12.644 19.377 1.00 5.80 69 ALA P N 1
ATOM 533 C CA . ALA A 1 69 ? 27.232 12.677 18.463 1.00 5.77 69 ALA P CA 1
ATOM 534 C C . ALA A 1 69 ? 26.007 11.975 19.037 1.00 5.75 69 ALA P C 1
ATOM 535 O O . ALA A 1 69 ? 26.110 10.882 19.613 1.00 5.83 69 ALA P O 1
ATOM 537 N N . GLN A 1 70 ? 24.848 12.587 18.826 1.00 5.40 70 GLN P N 1
ATOM 538 C CA . GLN A 1 70 ? 23.563 12.065 19.300 1.00 5.43 70 GLN P CA 1
ATOM 539 C C . GLN A 1 70 ? 22.488 12.646 18.413 1.00 5.16 70 GLN P C 1
ATOM 540 O O . GLN A 1 70 ? 22.615 13.784 17.956 1.00 5.32 70 GLN P O 1
ATOM 546 N N . VAL A 1 71 ? 21.442 11.860 18.154 1.00 4.54 71 VAL P N 1
ATOM 547 C CA . VAL A 1 71 ? 20.213 12.367 17.511 1.00 5.29 71 VAL P CA 1
ATOM 548 C C . VAL A 1 71 ? 19.027 11.811 18.294 1.00 4.79 71 VAL P C 1
ATOM 549 O O . VAL A 1 71 ? 19.142 10.752 18.916 1.00 4.95 71 VAL P O 1
ATOM 553 N N . TYR A 1 72 ? 17.919 12.551 18.272 1.00 4.76 72 TYR P N 1
ATOM 554 C CA . TYR A 1 72 ? 16.682 12.207 18.966 1.00 4.59 72 TYR P CA 1
ATOM 555 C C . TYR A 1 72 ? 15.575 11.989 17.942 1.00 5.11 72 TYR P C 1
ATOM 556 O O . TYR A 1 72 ? 15.633 12.530 16.821 1.00 5.71 72 TYR P O 1
ATOM 565 N N . SER A 1 73 ? 14.543 11.243 18.324 1.00 5.09 73 SER P N 1
ATOM 566 C CA . SER A 1 73 ? 13.332 11.210 17.504 1.00 5.88 73 SER P CA 1
ATOM 567 C C . SER A 1 73 ? 12.089 11.067 18.364 1.00 5.63 73 SER P C 1
ATOM 568 O O . SER A 1 73 ? 12.140 10.641 19.521 1.00 6.83 73 SER P O 1
ATOM 571 N N . ARG A 1 74 ? 10.968 11.454 17.778 1.00 5.69 74 ARG P N 1
ATOM 572 C CA . ARG A 1 74 ? 9.664 11.124 18.336 1.00 5.63 74 ARG P CA 1
ATOM 573 C C . ARG A 1 74 ? 8.739 10.890 17.159 1.00 6.15 74 ARG P C 1
ATOM 574 O O . ARG A 1 74 ? 8.858 11.574 16.141 1.00 6.58 74 ARG P O 1
ATOM 582 N N . SER A 1 75 ? 7.855 9.906 17.280 1.00 5.98 75 SER P N 1
ATOM 583 C CA . SER A 1 75 ? 6.961 9.524 16.182 1.00 7.25 75 SER P CA 1
ATOM 584 C C . SER A 1 75 ? 5.508 9.822 16.530 1.00 7.93 75 SER P C 1
ATOM 585 O O . SER A 1 75 ? 5.096 9.723 17.687 1.00 7.98 75 SER P O 1
ATOM 588 N N . GLY A 1 76 ? 4.734 10.191 15.516 1.00 8.10 76 GLY P N 1
ATOM 589 C CA . GLY A 1 76 ? 3.321 10.464 15.711 1.00 9.66 76 GLY P CA 1
ATOM 590 C C . GLY A 1 76 ? 2.569 10.494 14.412 1.00 10.28 76 GLY P C 1
ATOM 591 O O . GLY A 1 76 ? 3.042 10.014 13.398 1.00 10.33 76 GLY P O 1
ATOM 592 N N . THR A 1 77 ? 1.378 11.074 14.467 1.00 11.47 77 THR P N 1
ATOM 593 C CA A THR A 1 77 ? 0.519 11.182 13.294 0.70 12.15 77 THR P CA 1
ATOM 594 C CA B THR A 1 77 ? 0.545 11.189 13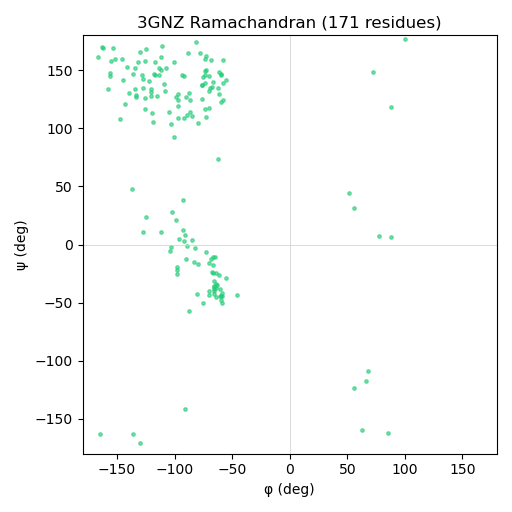.287 0.30 11.86 77 THR P CA 1
ATOM 595 C C . THR A 1 77 ? -0.155 12.545 13.240 1.00 12.19 77 THR P C 1
ATOM 596 O O . THR A 1 77 ? -0.388 13.170 14.272 1.00 12.60 77 THR P O 1
ATOM 603 N N . TYR A 1 78 ? -0.444 13.003 12.027 1.00 12.44 78 TYR P N 1
A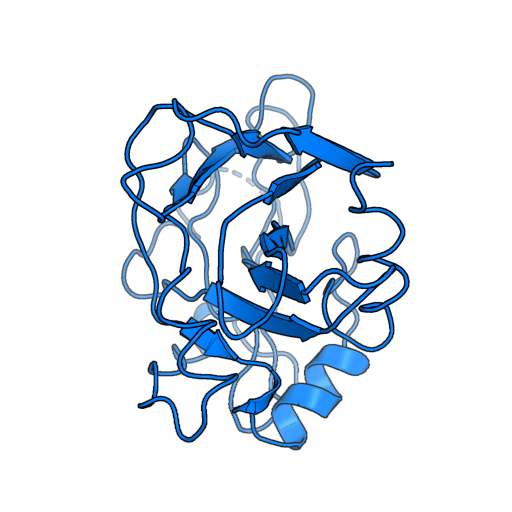TOM 604 C CA . TYR A 1 78 ? -1.186 14.237 11.821 1.00 13.53 78 TYR P CA 1
ATOM 605 C C . TYR A 1 78 ? -1.816 14.196 10.436 1.00 13.95 78 TYR P C 1
ATOM 606 O O . TYR A 1 78 ? -1.161 13.835 9.461 1.00 13.36 78 TYR P O 1
ATOM 615 N N . ASN A 1 79 ? -3.100 14.563 10.358 1.00 14.91 79 ASN P N 1
ATOM 616 C CA . ASN A 1 79 ? -3.817 14.620 9.072 1.00 15.71 79 ASN P CA 1
ATOM 617 C C . ASN A 1 79 ? -3.801 13.317 8.276 1.00 15.60 79 ASN P C 1
ATOM 618 O O . ASN A 1 79 ? -3.803 13.340 7.039 1.00 16.22 79 ASN P O 1
ATOM 623 N N . GLY A 1 80 ? -3.776 12.192 8.984 1.00 15.12 80 GLY P N 1
ATOM 624 C CA . GLY A 1 80 ? -3.732 10.880 8.357 1.00 15.10 80 GLY P CA 1
ATOM 625 C C . GLY A 1 80 ? -2.368 10.471 7.836 1.00 14.34 80 GLY P C 1
ATOM 626 O O . GLY A 1 80 ? -2.238 9.436 7.168 1.00 15.83 80 GLY P O 1
ATOM 627 N N . TYR A 1 81 ? -1.352 11.281 8.138 1.00 12.51 81 TYR P N 1
ATOM 628 C CA . TYR A 1 81 ? 0.026 10.969 7.768 1.00 10.99 81 TYR P CA 1
ATOM 629 C C . TYR A 1 81 ? 0.839 10.564 8.980 1.00 10.68 81 TYR P C 1
ATOM 630 O O . TYR A 1 81 ? 0.541 10.973 10.104 1.00 11.76 81 TYR P O 1
ATOM 639 N N . TYR A 1 82 ? 1.850 9.749 8.729 1.00 9.87 82 TYR P N 1
ATOM 640 C CA . TYR A 1 82 ? 2.732 9.266 9.776 1.00 9.14 82 TYR P CA 1
ATOM 641 C C . TYR A 1 82 ? 3.981 10.145 9.785 1.00 8.88 82 TYR P C 1
ATOM 642 O O . TYR A 1 82 ? 4.597 10.360 8.755 1.00 10.04 82 TYR P O 1
ATOM 651 N N . ALA A 1 83 ? 4.347 10.640 10.960 1.00 8.02 83 ALA P N 1
ATOM 652 C CA . ALA A 1 83 ? 5.466 11.571 11.089 1.00 7.18 83 ALA P CA 1
ATOM 653 C C . ALA A 1 83 ? 6.543 11.025 12.013 1.00 6.38 83 ALA P C 1
ATOM 654 O O . ALA A 1 83 ? 6.240 10.545 13.116 1.00 7.64 83 ALA P O 1
ATOM 656 N N . ILE A 1 84 ? 7.799 11.130 11.574 1.00 6.35 84 ILE P N 1
ATOM 657 C CA . ILE A 1 84 ? 8.935 10.878 12.445 1.00 6.27 84 ILE P CA 1
ATOM 658 C C . ILE A 1 84 ? 9.737 12.167 12.502 1.00 6.00 84 ILE P C 1
ATOM 659 O O . ILE A 1 84 ? 10.308 12.600 11.496 1.00 6.15 84 ILE P O 1
ATOM 664 N N . MET A 1 85 ? 9.765 12.780 13.680 1.00 5.55 85 MET P N 1
ATOM 665 C CA . MET A 1 85 ? 10.595 13.956 13.894 1.00 5.88 85 MET P CA 1
ATOM 666 C C . MET A 1 85 ? 11.975 13.526 14.388 1.00 5.75 85 MET P C 1
ATOM 667 O O . MET A 1 85 ? 12.069 12.783 15.375 1.00 6.69 85 MET P O 1
ATOM 672 N N . TYR A 1 86 ? 13.028 13.989 13.714 1.00 4.94 86 TYR P N 1
ATOM 673 C CA . TYR A 1 86 ? 14.405 13.797 14.187 1.00 5.50 86 TYR P CA 1
ATOM 674 C C . TYR A 1 86 ? 14.940 15.130 14.639 1.00 5.53 86 TYR P C 1
ATOM 675 O O . TYR A 1 86 ? 14.723 16.145 13.972 1.00 6.19 86 TYR P O 1
ATOM 684 N N . SER A 1 87 ? 15.657 15.145 15.762 1.00 5.23 87 SER P N 1
ATOM 685 C CA A SER A 1 87 ? 16.098 16.402 16.337 0.60 5.04 87 SER P CA 1
ATOM 686 C CA B SER A 1 87 ? 16.102 16.404 16.370 0.40 5.55 87 SER P CA 1
ATOM 687 C C . SER A 1 87 ? 17.521 16.330 16.866 1.00 5.03 87 SER P C 1
ATOM 688 O O . SER A 1 87 ? 17.944 15.291 17.378 1.00 5.65 87 SER P O 1
ATOM 693 N N . TRP A 1 88 ? 18.235 17.446 16.725 1.00 5.01 88 TRP P N 1
ATOM 694 C CA . TRP A 1 88 ? 19.609 17.568 17.200 1.00 5.42 88 TRP P CA 1
ATOM 695 C C . TRP 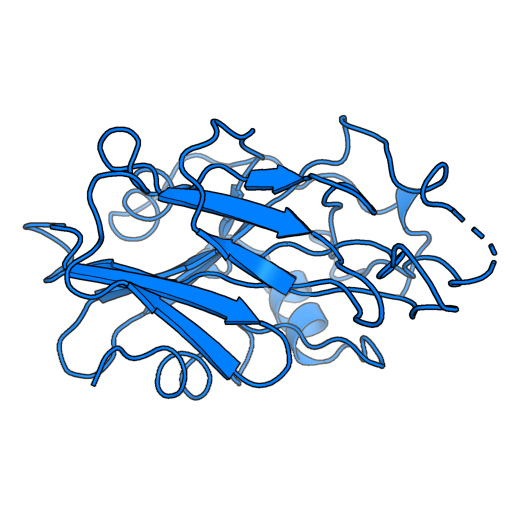A 1 88 ? 19.736 18.721 18.176 1.00 5.11 88 TRP P C 1
ATOM 696 O O . TRP A 1 88 ? 19.133 19.786 17.977 1.00 5.83 88 TRP P O 1
ATOM 707 N N . TYR A 1 89 ? 20.538 18.492 19.214 1.00 4.90 89 TYR P N 1
ATOM 708 C CA . TYR A 1 89 ? 20.925 19.507 20.181 1.00 4.94 89 TYR P CA 1
ATOM 709 C C . TYR A 1 89 ? 22.392 19.867 19.957 1.00 5.10 89 TYR P C 1
ATOM 710 O O . TYR A 1 89 ? 23.239 18.981 19.855 1.00 5.84 89 TYR P O 1
ATOM 719 N N . MET A 1 90 ? 22.691 21.161 19.906 1.00 5.73 90 MET P N 1
ATOM 720 C CA . MET A 1 90 ? 24.075 21.650 19.889 1.00 5.23 90 MET P CA 1
ATOM 721 C C . MET A 1 90 ? 24.293 22.497 21.133 1.00 5.52 90 MET P C 1
ATOM 722 O O . MET A 1 90 ? 23.373 23.199 21.566 1.00 6.21 90 MET P O 1
ATOM 727 N N . PRO A 1 91 ? 25.519 22.477 21.700 1.00 5.62 91 PRO P N 1
ATOM 728 C CA . PRO A 1 91 ? 25.714 23.243 22.937 1.00 6.48 91 PRO P CA 1
ATOM 729 C C . PRO A 1 91 ? 25.550 24.758 22.796 1.00 6.34 91 PRO P C 1
ATOM 730 O O . PRO A 1 91 ? 25.256 25.458 23.776 1.00 6.80 91 PRO P O 1
ATOM 734 N N . LYS A 1 92 ? 25.749 25.261 21.585 1.00 7.00 92 LYS P N 1
ATOM 735 C CA . LYS A 1 92 ? 25.523 26.672 21.299 1.00 7.43 92 LYS P CA 1
ATOM 736 C C . LYS A 1 92 ? 25.240 26.803 19.817 1.00 8.01 92 LYS P C 1
ATOM 737 O O . LYS A 1 92 ? 25.593 25.923 19.032 1.00 8.52 92 LYS P O 1
ATOM 743 N N . ASP A 1 93 ? 24.584 27.895 19.454 1.00 9.69 93 ASP P N 1
ATOM 744 C CA . ASP A 1 93 ? 24.520 28.276 18.066 1.00 10.97 93 ASP P CA 1
ATOM 745 C C . ASP A 1 93 ? 25.707 29.205 17.881 1.00 12.69 93 ASP P C 1
ATOM 746 O O . ASP A 1 93 ? 25.723 30.292 18.441 1.00 12.68 93 ASP P O 1
ATOM 751 N N . SER A 1 94 ? 26.715 28.711 17.157 1.00 14.06 94 SER P N 1
ATOM 752 C CA A SER A 1 94 ? 27.926 29.463 16.843 0.60 15.17 94 SER P CA 1
ATOM 753 C CA B SER A 1 94 ? 27.921 29.476 16.835 0.40 15.23 94 SER P CA 1
ATOM 754 C C . SER A 1 94 ? 27.883 29.901 15.370 1.00 15.88 94 SER P C 1
ATOM 755 O O . SER A 1 94 ? 28.363 29.176 14.499 1.00 16.37 94 SER P O 1
ATOM 760 N N . PRO A 1 95 ? 27.306 31.094 15.088 1.00 16.96 95 PRO P N 1
ATOM 761 C CA . PRO A 1 95 ? 27.074 31.537 13.711 1.00 19.18 95 PRO P CA 1
ATOM 762 C C . PRO A 1 95 ? 28.330 32.065 13.041 1.00 21.00 95 PRO P C 1
ATOM 763 O O . PRO A 1 95 ? 29.316 32.356 13.724 1.00 21.38 95 PRO P O 1
ATOM 767 N N . SER A 1 96 ? 28.274 32.195 11.714 1.00 22.95 96 SER P N 1
ATOM 768 C CA . SER A 1 96 ? 29.404 32.703 10.929 1.00 24.74 96 SER P CA 1
ATOM 769 C C . SER A 1 96 ? 29.718 34.153 11.297 1.00 25.54 96 SER P C 1
ATOM 770 O O . SER A 1 96 ? 30.884 34.568 11.279 1.00 25.80 96 SER P O 1
ATOM 773 N N . THR A 1 97 ? 28.666 34.905 11.620 1.00 25.96 97 THR P N 1
ATOM 774 C CA A THR A 1 97 ? 28.811 36.269 12.127 0.70 26.29 97 THR P CA 1
ATOM 775 C CA B THR A 1 97 ? 28.778 36.288 12.088 0.30 26.14 97 THR P CA 1
ATOM 776 C C . THR A 1 97 ? 27.841 36.509 13.276 1.00 26.24 97 THR P C 1
ATOM 777 O O . THR A 1 97 ? 26.712 36.006 13.276 1.00 26.43 97 THR P O 1
ATOM 784 N N . GLY A 1 98 ? 28.303 37.271 14.263 1.00 26.16 98 GLY P N 1
ATOM 785 C CA . GLY A 1 98 ? 27.504 37.601 15.433 1.00 25.62 98 GLY P CA 1
ATOM 786 C C . GLY A 1 98 ? 27.847 36.744 16.630 1.00 25.09 98 GLY P C 1
ATOM 787 O O . GLY A 1 98 ? 28.672 35.832 16.542 1.00 25.53 98 GLY P O 1
ATOM 788 N N . ILE A 1 99 ? 27.191 37.036 17.745 1.00 24.25 99 ILE P N 1
ATOM 789 C CA . ILE A 1 99 ? 27.482 36.377 19.011 1.00 23.62 99 ILE P CA 1
ATOM 790 C C . ILE A 1 99 ? 26.926 34.950 19.050 1.00 22.11 99 ILE P C 1
ATOM 791 O O . ILE A 1 99 ? 27.659 34.009 19.358 1.00 22.74 99 ILE P O 1
ATOM 796 N N . GLY A 1 100 ? 25.650 34.790 18.709 1.00 19.93 100 GLY P N 1
ATOM 797 C CA . GLY A 1 100 ? 24.974 33.495 18.831 1.00 16.15 100 GLY P CA 1
ATOM 798 C C . GLY A 1 100 ? 24.343 33.368 20.205 1.00 13.88 100 GLY P C 1
ATOM 799 O O . GLY A 1 100 ? 24.145 34.361 20.903 1.00 14.83 100 GLY P O 1
ATOM 800 N N A HIS A 1 101 ? 24.018 32.141 20.598 0.30 12.93 101 HIS P N 1
ATOM 801 N N B HIS A 1 101 ? 24.003 32.147 20.597 0.30 12.92 101 HIS P N 1
ATOM 802 N N C HIS A 1 101 ? 24.063 32.121 20.592 0.40 12.80 101 HIS P N 1
ATOM 803 C CA A HIS A 1 101 ? 23.395 31.913 21.896 0.30 11.60 101 HIS P CA 1
ATOM 804 C CA B HIS A 1 101 ? 23.463 31.933 21.932 0.30 11.57 101 HIS P CA 1
ATOM 805 C CA C HIS A 1 101 ? 23.271 31.796 21.780 0.40 11.50 101 HIS P CA 1
ATOM 806 C C A HIS A 1 101 ? 23.699 30.528 22.434 0.30 10.62 101 HIS P C 1
ATOM 807 C C B HIS A 1 101 ? 23.724 30.537 22.440 0.30 10.61 101 HIS P C 1
ATOM 808 C C C HIS A 1 101 ? 23.757 30.505 22.431 0.40 10.46 101 HIS P C 1
ATOM 809 O O A HIS A 1 101 ? 24.012 29.609 21.675 0.30 10.35 101 HIS P O 1
ATOM 81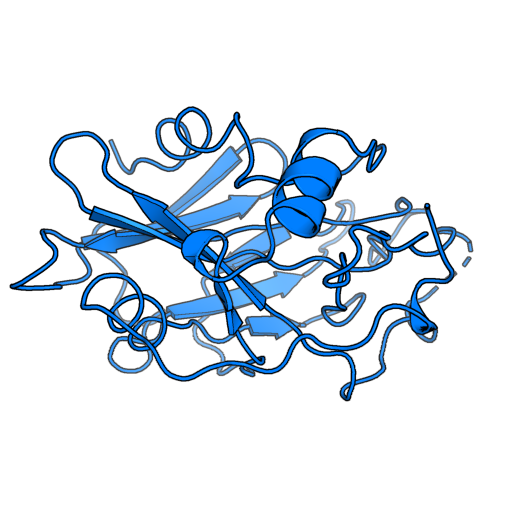0 O O B HIS A 1 101 ? 24.023 29.621 21.672 0.30 10.35 101 HIS P O 1
ATOM 811 O O C HIS A 1 101 ? 24.240 29.613 21.736 0.40 10.17 101 HIS P O 1
ATOM 830 N N . ARG A 1 102 ? 23.615 30.397 23.754 1.00 9.75 102 ARG P N 1
ATOM 831 C CA . ARG A 1 102 ? 23.759 29.112 24.426 1.00 8.77 102 ARG P CA 1
ATOM 832 C C . ARG A 1 102 ? 22.580 28.224 23.998 1.00 8.22 102 ARG P C 1
ATOM 833 O O . ARG A 1 102 ? 21.449 28.701 23.890 1.00 8.56 102 ARG P O 1
ATOM 841 N N . HIS A 1 103 ? 22.874 26.949 23.741 1.00 7.20 103 HIS P N 1
ATOM 842 C CA . HIS A 1 103 ? 21.904 25.914 23.323 1.00 7.59 103 HIS P CA 1
ATOM 843 C C . HIS A 1 103 ? 21.417 26.097 21.895 1.00 7.58 103 HIS P C 1
ATOM 844 O O . HIS A 1 103 ? 21.283 27.217 21.402 1.00 8.58 103 HIS P O 1
ATOM 851 N N . ASP A 1 104 ? 21.119 24.986 21.241 1.00 6.93 104 ASP P N 1
ATOM 852 C CA A ASP A 1 104 ? 20.493 25.014 19.918 0.60 6.81 104 ASP P CA 1
ATOM 853 C CA B ASP A 1 104 ? 20.443 25.029 19.947 0.40 6.33 104 ASP P CA 1
ATOM 854 C C . ASP A 1 104 ? 19.695 23.726 19.786 1.00 6.34 104 ASP P C 1
ATOM 855 O O . ASP A 1 104 ? 20.200 22.659 20.130 1.00 6.83 104 ASP P O 1
ATOM 864 N N . TRP A 1 105 ? 18.467 23.836 19.291 1.00 6.30 105 TRP P N 1
ATOM 865 C CA . TRP A 1 105 ? 17.620 22.681 18.999 1.00 6.63 105 TRP P CA 1
ATOM 866 C C . TRP A 1 105 ? 17.018 22.870 17.626 1.00 7.07 105 TRP P C 1
ATOM 867 O O . TRP A 1 105 ? 16.405 23.903 17.337 1.00 8.32 105 TRP P O 1
ATOM 878 N N . GLU A 1 106 ? 17.189 21.867 16.778 1.00 6.52 106 GLU P N 1
ATOM 879 C CA A GLU A 1 106 ? 16.680 21.874 15.413 0.40 6.50 106 GLU P CA 1
ATOM 880 C CA B GLU A 1 106 ? 16.588 21.905 15.453 0.60 6.30 106 GLU P CA 1
ATOM 881 C C . GLU A 1 106 ? 15.990 20.542 15.129 1.00 5.79 106 GLU P C 1
ATOM 882 O O . GLU A 1 106 ? 16.295 19.535 15.781 1.00 6.05 106 GLU P O 1
ATOM 893 N N . ASN A 1 107 ? 15.100 20.507 14.137 1.00 5.55 107 ASN P N 1
ATOM 894 C CA . ASN A 1 107 ? 14.448 19.237 13.828 1.00 5.55 107 ASN P CA 1
ATOM 895 C C . ASN A 1 107 ? 14.009 19.123 12.391 1.00 5.27 107 ASN P C 1
ATOM 896 O O . ASN A 1 107 ? 13.696 20.138 11.733 1.00 6.10 107 ASN P O 1
ATOM 901 N N A VAL A 1 108 ? 14.015 17.889 11.900 0.70 5.99 108 VAL P N 1
ATOM 902 N N B VAL A 1 108 ? 13.946 17.877 11.914 0.30 5.94 108 VAL P N 1
ATOM 903 C CA A VAL A 1 108 ? 13.345 17.582 10.646 0.70 5.66 108 VAL P CA 1
ATOM 904 C CA B VAL A 1 108 ? 13.427 17.533 10.583 0.30 5.93 108 VAL P CA 1
ATOM 905 C C A VAL A 1 108 ? 12.167 16.655 10.899 0.70 5.82 108 VAL P C 1
ATOM 906 C C B VAL A 1 108 ? 12.325 16.477 10.704 0.30 5.94 108 VAL P C 1
ATOM 907 O O A VAL A 1 108 ? 12.093 15.996 11.934 0.70 5.67 108 VAL P O 1
ATOM 908 O O B VAL A 1 108 ? 12.477 15.524 11.464 0.30 6.00 108 VAL P O 1
ATOM 915 N N . VAL A 1 109 ? 11.228 16.644 9.962 1.00 5.77 109 VAL P N 1
ATOM 916 C CA . VAL A 1 109 ? 10.144 15.673 9.981 1.00 6.78 109 VAL P CA 1
ATOM 917 C C . VAL A 1 109 ? 10.153 14.898 8.676 1.00 6.58 109 VAL P C 1
ATOM 918 O O . VAL A 1 109 ? 10.157 15.488 7.588 1.00 7.48 109 VAL P O 1
ATOM 922 N N . VAL A 1 110 ? 10.203 13.573 8.798 1.00 6.72 110 VAL P N 1
ATOM 923 C CA . VAL A 1 110 ? 10.028 12.676 7.654 1.00 7.30 110 VAL P CA 1
ATOM 924 C C . VAL A 1 110 ? 8.563 12.246 7.683 1.00 7.10 110 VAL P C 1
ATOM 925 O O . VAL A 1 110 ? 8.089 11.687 8.669 1.00 7.74 110 VAL P O 1
ATOM 929 N N . TRP A 1 111 ? 7.842 12.581 6.619 1.00 6.87 111 TRP P N 1
ATOM 930 C CA . TRP A 1 111 ? 6.430 12.244 6.510 1.00 7.54 111 TRP P CA 1
ATOM 931 C C . TRP A 1 111 ? 6.245 11.002 5.659 1.00 7.81 111 TRP P C 1
ATOM 932 O O . TRP A 1 111 ? 6.725 10.954 4.521 1.00 8.15 111 TRP P O 1
ATOM 943 N N . LEU A 1 112 ? 5.533 10.014 6.215 1.00 8.01 112 LEU P N 1
ATOM 944 C CA . LEU A 1 112 ? 5.216 8.768 5.515 1.00 8.33 112 LEU P CA 1
ATOM 945 C C . LEU A 1 112 ? 3.717 8.689 5.270 1.00 8.40 112 LEU P C 1
ATOM 946 O O . LEU A 1 112 ? 2.934 9.255 6.038 1.00 8.76 112 LEU P O 1
ATOM 951 N N . ASP A 1 113 ? 3.321 7.990 4.209 1.00 9.86 113 ASP P N 1
ATOM 952 C CA . ASP A 1 113 ? 1.900 7.777 3.985 1.00 10.75 113 ASP P CA 1
ATOM 953 C C . ASP A 1 113 ? 1.245 7.040 5.147 1.00 10.92 113 ASP P C 1
ATOM 954 O O . ASP A 1 113 ? 0.218 7.478 5.657 1.00 11.66 113 ASP P O 1
ATOM 959 N N . ASN A 1 114 ? 1.877 5.954 5.582 1.00 10.77 114 ASN P N 1
ATOM 960 C CA . ASN A 1 114 ? 1.403 5.167 6.719 1.00 10.99 114 ASN P CA 1
ATOM 961 C C . ASN A 1 114 ? 2.555 4.290 7.217 1.00 11.64 114 ASN P C 1
ATOM 962 O O . ASN A 1 114 ? 3.575 4.161 6.550 1.00 11.22 114 ASN P O 1
ATOM 967 N N . ALA A 1 115 ? 2.367 3.676 8.380 1.00 12.57 115 ALA P N 1
ATOM 968 C CA . ALA A 1 115 ? 3.415 2.880 9.018 1.00 13.69 115 ALA P CA 1
ATOM 969 C C . ALA A 1 115 ? 3.789 1.582 8.274 1.00 14.37 115 ALA P C 1
ATOM 970 O O . ALA A 1 115 ? 4.897 1.070 8.443 1.00 15.11 115 ALA P O 1
ATOM 972 N N . ALA A 1 116 ? 2.875 1.052 7.456 1.00 15.02 116 ALA P N 1
ATOM 973 C CA . ALA A 1 116 ? 3.121 -0.203 6.727 1.00 15.16 116 ALA P CA 1
ATOM 974 C C . ALA A 1 116 ? 3.811 -0.005 5.386 1.00 15.36 116 ALA P C 1
ATOM 975 O O . ALA A 1 116 ? 4.887 -0.571 5.145 1.00 16.48 116 ALA P O 1
ATOM 977 N N . SER A 1 117 ? 3.189 0.794 4.518 1.00 14.91 117 SER P N 1
ATOM 978 C CA A SER A 1 117 ? 3.733 1.132 3.216 0.60 14.73 117 SER P CA 1
ATOM 979 C CA B SER A 1 117 ? 3.770 1.084 3.216 0.40 14.82 117 SER P CA 1
ATOM 980 C C . SER A 1 117 ? 5.047 1.898 3.373 1.00 14.23 117 SER P C 1
ATOM 981 O O . SER A 1 117 ? 6.002 1.682 2.625 1.00 14.37 117 SER P O 1
ATOM 986 N N . ALA A 1 118 ? 5.051 2.819 4.341 1.00 13.30 118 ALA P N 1
ATOM 987 C CA . ALA A 1 118 ? 6.235 3.598 4.700 1.00 12.32 118 ALA P CA 1
ATOM 988 C C . ALA A 1 118 ? 6.899 4.268 3.502 1.00 12.36 118 ALA P C 1
ATOM 989 O O . ALA A 1 118 ? 8.122 4.249 3.369 1.00 13.34 118 ALA P O 1
ATOM 991 N N . ASN A 1 119 ? 6.080 4.860 2.635 1.00 12.07 119 ASN P N 1
ATOM 992 C CA . ASN A 1 119 ? 6.578 5.674 1.545 1.00 12.26 119 ASN P CA 1
ATOM 993 C C . ASN A 1 119 ? 6.762 7.108 2.016 1.00 11.62 119 ASN P C 1
ATOM 994 O O . ASN A 1 119 ? 5.850 7.696 2.618 1.00 11.13 119 ASN P O 1
ATOM 999 N N . ILE A 1 120 ? 7.935 7.669 1.736 1.00 11.61 120 ILE P N 1
ATOM 1000 C CA . ILE A 1 120 ? 8.195 9.076 2.063 1.00 11.62 120 ILE P CA 1
ATOM 1001 C C . ILE A 1 120 ? 7.375 9.973 1.144 1.00 11.59 120 ILE P C 1
ATOM 1002 O O . ILE A 1 120 ? 7.561 9.946 -0.076 1.00 13.21 120 ILE P O 1
ATOM 1007 N N . VAL A 1 121 ? 6.475 10.754 1.733 1.00 10.81 121 VAL P N 1
ATOM 1008 C CA . VAL A 1 121 ? 5.659 11.700 0.956 1.00 10.88 121 VAL P CA 1
ATOM 1009 C C . VAL A 1 121 ? 6.195 13.137 0.971 1.00 10.53 121 VAL P C 1
ATOM 1010 O O . VAL A 1 121 ? 5.949 13.903 0.042 1.00 10.93 121 VAL P O 1
ATOM 1014 N N . ALA A 1 122 ? 6.940 13.494 2.014 1.00 9.42 122 ALA P N 1
ATOM 1015 C CA . ALA A 1 122 ? 7.425 14.862 2.179 1.00 8.45 122 ALA P CA 1
ATOM 1016 C C . ALA A 1 122 ? 8.493 14.910 3.247 1.00 8.00 122 ALA P C 1
ATOM 1017 O O . ALA A 1 122 ? 8.585 13.997 4.083 1.00 8.04 122 ALA P O 1
ATOM 1019 N N . LEU A 1 123 ? 9.274 15.989 3.220 1.00 7.81 123 LEU P N 1
ATOM 1020 C CA . LEU A 1 123 ? 10.248 16.289 4.266 1.00 7.74 123 LEU P CA 1
ATOM 1021 C C . LEU A 1 123 ? 10.021 17.709 4.746 1.00 7.60 123 LEU P C 1
ATOM 1022 O O . LEU A 1 123 ? 9.667 18.593 3.966 1.00 7.73 123 LEU P O 1
ATOM 1027 N N . SER A 1 124 ? 10.246 17.933 6.035 1.00 7.18 124 SER P N 1
ATOM 1028 C CA . SER A 1 124 ? 10.232 19.289 6.582 1.00 7.33 124 SER P CA 1
ATOM 1029 C C . SER A 1 124 ? 11.520 19.518 7.348 1.00 7.08 124 SER P C 1
ATOM 1030 O O . SER A 1 124 ? 12.000 18.607 8.007 1.00 8.42 124 SER P O 1
ATOM 1033 N N . ALA A 1 125 ? 12.079 20.722 7.280 1.00 6.82 125 ALA P N 1
ATOM 1034 C CA . ALA A 1 125 ? 13.321 21.030 8.003 1.00 6.70 125 ALA P CA 1
ATOM 1035 C C . ALA A 1 125 ? 13.189 22.365 8.721 1.00 6.44 125 ALA P C 1
ATOM 1036 O O . ALA A 1 125 ? 12.836 23.369 8.106 1.00 7.27 125 ALA P O 1
ATOM 1038 N N . SER A 1 126 ? 13.495 22.397 10.018 1.00 6.30 126 SER P N 1
ATOM 1039 C CA . SER A 1 126 ? 13.312 23.629 10.791 1.00 6.79 126 SER P CA 1
ATOM 1040 C C . SER A 1 126 ? 14.309 24.709 10.378 1.00 6.90 126 SER P C 1
ATOM 1041 O O . SER A 1 126 ? 15.497 24.454 10.187 1.00 7.30 126 SER P O 1
ATOM 1044 N N . ALA A 1 127 ? 13.801 25.920 10.204 1.00 7.57 127 ALA P N 1
ATOM 1045 C CA . ALA A 1 127 ? 14.639 27.047 9.850 1.00 8.49 127 ALA P CA 1
ATOM 1046 C C . ALA A 1 127 ? 14.039 28.276 10.495 1.00 8.96 127 ALA P C 1
ATOM 1047 O O . ALA A 1 127 ? 12.967 28.758 10.108 1.00 9.27 127 ALA P O 1
ATOM 1049 N N . HIS A 1 128 ? 14.730 28.761 11.520 1.00 10.19 128 HIS P N 1
ATOM 1050 C CA . HIS A 1 128 ? 14.278 29.920 12.279 1.00 10.71 128 HIS P CA 1
ATOM 1051 C C . HIS A 1 128 ? 12.872 29.643 12.815 1.00 11.96 128 HIS P C 1
ATOM 1052 O O . HIS A 1 128 ? 12.667 28.607 13.455 1.00 13.00 128 HIS P O 1
ATOM 1059 N N . SER A 1 129 ? 11.890 30.482 12.513 1.00 12.43 129 SER P N 1
ATOM 1060 C CA A SER A 1 129 ? 10.574 30.294 13.111 0.80 13.50 129 SER P CA 1
ATOM 1061 C CA B SER A 1 129 ? 10.549 30.353 13.082 0.20 12.93 129 SER P CA 1
ATOM 1062 C C . SER A 1 129 ? 9.629 29.438 12.275 1.00 13.22 129 SER P C 1
ATOM 1063 O O . SER A 1 129 ? 8.461 29.265 12.619 1.00 14.69 129 SER P O 1
ATOM 1068 N N . GLY A 1 130 ? 10.145 28.867 11.196 1.00 12.43 130 GLY P N 1
ATOM 1069 C CA . GLY A 1 130 ? 9.310 28.028 10.345 1.00 11.67 130 GLY P CA 1
ATOM 1070 C C . GLY A 1 130 ? 9.937 26.728 9.891 1.00 9.87 130 GLY P C 1
ATOM 1071 O O . GLY A 1 130 ? 10.947 26.262 10.452 1.00 9.62 130 GLY P O 1
ATOM 1072 N N . TYR A 1 131 ? 9.337 26.140 8.860 1.00 9.54 131 TYR P N 1
ATOM 1073 C CA . TYR A 1 131 ? 9.865 24.932 8.257 1.00 9.15 131 TYR P CA 1
ATOM 1074 C C . TYR A 1 131 ? 10.010 25.101 6.766 1.00 9.28 131 TYR P C 1
ATOM 1075 O O . TYR A 1 131 ? 9.103 25.623 6.113 1.00 10.54 131 TYR P O 1
ATOM 1084 N N . LYS A 1 132 ? 11.150 24.678 6.239 1.00 8.71 132 LYS P N 1
ATOM 1085 C CA . LYS A 1 132 ? 11.321 24.420 4.817 1.00 9.53 132 LYS P CA 1
ATOM 1086 C C . LYS A 1 132 ? 10.608 23.101 4.543 1.00 9.58 132 LYS P C 1
ATOM 1087 O O . LYS A 1 132 ? 10.604 22.194 5.373 1.00 10.24 132 LYS P O 1
ATOM 1093 N N . LYS A 1 133 ? 9.997 22.989 3.377 1.00 10.30 133 LYS P N 1
ATOM 1094 C CA . LYS A 1 133 ? 9.189 21.823 3.057 1.00 11.12 133 LYS P CA 1
ATOM 1095 C C . LYS A 1 133 ? 9.532 21.344 1.668 1.00 10.99 133 LYS P C 1
ATOM 1096 O O . LYS A 1 133 ? 9.637 22.151 0.743 1.00 12.71 133 LYS P O 1
ATOM 1102 N N . SER A 1 134 ? 9.725 20.039 1.522 1.00 10.74 134 SER P N 1
ATOM 1103 C CA . SER A 1 134 ? 9.949 19.433 0.215 1.00 11.21 134 SER P CA 1
ATOM 1104 C C . SER A 1 134 ? 8.800 18.452 -0.014 1.00 11.08 134 SER P C 1
ATOM 1105 O O . SER A 1 134 ? 8.734 17.389 0.618 1.00 10.59 134 SER P O 1
ATOM 1108 N N . PHE A 1 135 ? 7.870 18.844 -0.888 1.00 11.59 135 PHE P N 1
ATOM 1109 C CA . PHE A 1 135 ? 6.669 18.055 -1.169 1.00 12.34 135 PHE P CA 1
ATOM 1110 C C . PHE A 1 135 ? 6.269 18.136 -2.644 1.00 13.06 135 PHE P C 1
ATOM 1111 O O . PHE A 1 135 ? 6.053 19.231 -3.153 1.00 13.22 135 PHE P O 1
ATOM 1119 N N . PRO A 1 136 ? 6.220 16.981 -3.336 1.00 13.01 136 PRO P N 1
ATOM 1120 C CA . PRO A 1 136 ? 6.713 15.669 -2.901 1.00 13.70 136 PRO P CA 1
ATOM 1121 C C . PRO A 1 136 ? 8.205 15.745 -2.572 1.00 13.69 136 PRO P C 1
ATOM 1122 O O . PRO A 1 136 ? 8.889 16.677 -3.008 1.00 14.26 136 PRO P O 1
ATOM 1126 N N . ALA A 1 137 ? 8.702 14.799 -1.782 1.00 12.99 137 ALA P N 1
ATOM 1127 C CA . ALA A 1 137 ? 10.105 14.819 -1.381 1.00 13.40 137 ALA P CA 1
ATOM 1128 C C . ALA A 1 137 ? 10.998 14.748 -2.615 1.00 14.00 137 ALA P C 1
ATOM 1129 O O . ALA A 1 137 ? 10.886 13.825 -3.420 1.00 15.31 137 ALA P O 1
ATOM 1131 N N . ASP A 1 138 ? 11.867 15.741 -2.769 1.00 13.96 138 ASP P N 1
ATOM 1132 C CA . ASP A 1 138 ? 12.783 15.788 -3.897 1.00 14.17 138 ASP P CA 1
ATOM 1133 C C . ASP A 1 138 ? 13.788 14.658 -3.734 1.00 13.83 138 ASP P C 1
ATOM 1134 O O . ASP A 1 138 ? 14.473 14.562 -2.703 1.00 12.99 138 ASP P O 1
ATOM 1139 N N A LYS A 1 139 ? 13.879 13.816 -4.760 0.50 13.72 139 LYS P N 1
ATOM 1140 N N B LYS A 1 139 ? 13.880 13.787 -4.737 0.50 13.58 139 LYS P N 1
ATOM 1141 C CA A LYS A 1 139 ? 14.720 12.629 -4.734 0.50 14.03 139 LYS P CA 1
ATOM 1142 C CA B LYS A 1 139 ? 14.738 12.611 -4.634 0.50 13.74 139 LYS P CA 1
ATOM 1143 C C A LYS A 1 139 ? 16.203 12.953 -4.567 0.50 13.42 139 LYS P C 1
ATOM 1144 C C B LYS A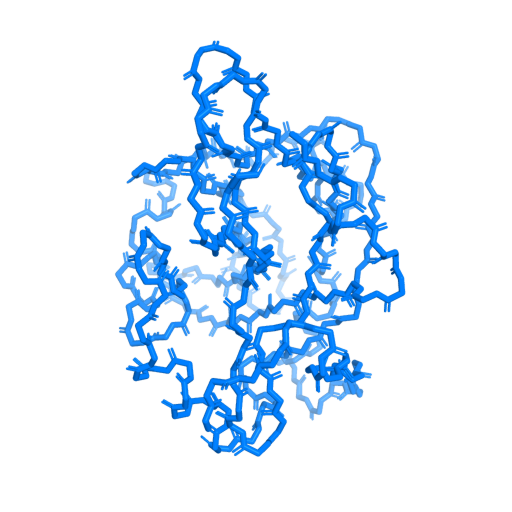 1 139 ? 16.226 12.948 -4.553 0.50 13.26 139 LYS P C 1
ATOM 1145 O O A LYS A 1 139 ? 16.972 12.121 -4.090 0.50 13.23 139 LYS P O 1
ATOM 1146 O O B LYS A 1 139 ? 17.026 12.118 -4.125 0.50 13.06 139 LYS P O 1
ATOM 1157 N N . SER A 1 140 ? 16.595 14.171 -4.934 1.00 12.92 140 SER P N 1
ATOM 1158 C CA . SER A 1 140 ? 17.994 14.600 -4.789 1.00 12.99 140 SER P CA 1
ATOM 1159 C C . SER A 1 140 ? 18.384 14.778 -3.315 1.00 11.77 140 SER P C 1
ATOM 1160 O O . SER A 1 140 ? 19.576 14.800 -2.996 1.00 12.07 140 SER P O 1
ATOM 1163 N N . TYR A 1 141 ? 17.380 14.876 -2.432 1.00 10.96 141 TYR P N 1
ATOM 1164 C CA . TYR A 1 141 ? 17.579 15.020 -0.985 1.00 10.46 141 TYR P CA 1
ATOM 1165 C C . TYR A 1 141 ? 17.493 13.690 -0.254 1.00 10.26 141 TYR P C 1
ATOM 1166 O O . TYR A 1 141 ? 17.537 13.648 0.971 1.00 9.96 141 TYR P O 1
ATOM 1175 N N . LEU A 1 142 ? 17.363 12.607 -1.006 1.00 10.74 142 LEU P N 1
ATOM 1176 C CA . LEU A 1 142 ? 17.242 11.280 -0.438 1.00 10.50 142 LEU P CA 1
ATOM 1177 C C . LEU A 1 142 ? 18.356 10.374 -0.922 1.00 11.53 142 LEU P C 1
ATOM 1178 O O . LEU A 1 142 ? 18.590 10.264 -2.130 1.00 12.72 142 LEU P O 1
ATOM 1183 N N . ASP A 1 143 ? 19.037 9.735 0.023 1.00 11.43 143 ASP P N 1
ATOM 1184 C CA . ASP A 1 143 ? 19.968 8.652 -0.266 1.00 11.98 143 ASP P CA 1
ATOM 1185 C C . ASP A 1 143 ? 19.182 7.377 0.061 1.00 11.88 143 ASP P C 1
ATOM 1186 O O . ASP A 1 143 ? 19.138 6.949 1.213 1.00 12.28 143 ASP P O 1
ATOM 1191 N N . GLY A 1 144 ? 18.513 6.812 -0.946 1.00 11.78 144 GLY P N 1
ATOM 1192 C CA . GLY A 1 144 ? 17.555 5.732 -0.716 1.00 11.93 144 GLY P CA 1
ATOM 1193 C C . GLY A 1 144 ? 16.360 6.276 0.034 1.00 11.72 144 GLY P C 1
ATOM 1194 O O . GLY A 1 144 ? 15.587 7.049 -0.511 1.00 12.70 144 GLY P O 1
ATOM 1195 N N . ILE A 1 145 ? 16.237 5.895 1.301 1.00 11.35 145 ILE P N 1
ATOM 1196 C CA . ILE A 1 145 ? 15.181 6.418 2.168 1.00 10.90 145 ILE P CA 1
ATOM 1197 C C . ILE A 1 145 ? 15.774 7.303 3.271 1.00 10.27 145 ILE P C 1
ATOM 1198 O O . ILE A 1 145 ? 15.075 7.679 4.204 1.00 10.47 145 ILE P O 1
ATOM 1203 N N . THR A 1 146 ? 17.059 7.622 3.142 1.00 10.01 146 THR P N 1
ATOM 1204 C CA . THR A 1 146 ? 17.785 8.427 4.131 1.00 9.47 146 THR P CA 1
ATOM 1205 C C . THR A 1 146 ? 17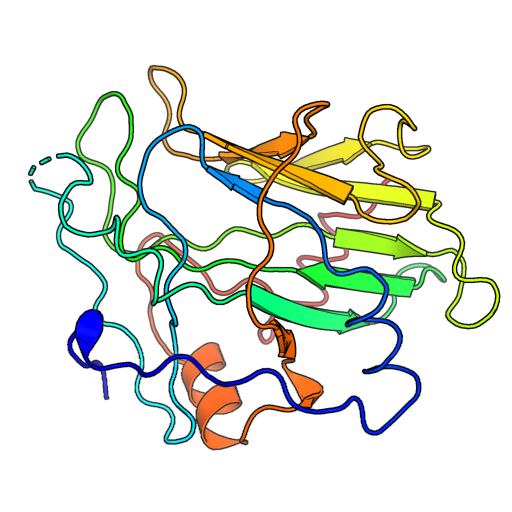.843 9.898 3.713 1.00 8.73 146 THR P C 1
ATOM 1206 O O . THR A 1 146 ? 18.540 10.253 2.757 1.00 9.37 146 THR P O 1
ATOM 1210 N N . ALA A 1 147 ? 17.105 10.752 4.418 1.00 8.45 147 ALA P N 1
ATOM 1211 C CA . ALA A 1 147 ? 17.092 12.191 4.092 1.00 8.24 147 ALA P CA 1
ATOM 1212 C C . ALA A 1 147 ? 18.442 12.841 4.362 1.00 8.15 147 ALA P C 1
ATOM 1213 O O . ALA A 1 147 ? 19.095 12.548 5.361 1.00 8.23 147 ALA P O 1
ATOM 1215 N N . LYS A 1 148 ? 18.857 13.727 3.464 1.00 8.09 148 LYS P N 1
ATOM 1216 C CA . LYS A 1 148 ? 20.134 14.425 3.581 1.00 8.12 148 LYS P CA 1
ATOM 1217 C C . LYS A 1 148 ? 19.858 15.849 4.009 1.00 7.73 148 LYS P C 1
ATOM 1218 O O . LYS A 1 148 ? 19.234 16.629 3.274 1.00 7.90 148 LYS P O 1
ATOM 1224 N N . ILE A 1 149 ? 20.307 16.167 5.222 1.00 7.17 149 ILE P N 1
ATOM 1225 C CA . ILE A 1 149 ? 19.998 17.424 5.881 1.00 7.48 149 ILE P CA 1
ATOM 1226 C C . ILE A 1 149 ? 21.301 18.188 6.101 1.00 7.76 149 ILE P C 1
ATOM 1227 O O . ILE A 1 149 ? 22.346 17.573 6.338 1.00 8.26 149 ILE P O 1
ATOM 1232 N N . SER A 1 150 ? 21.233 19.519 6.015 1.00 7.23 150 SER P N 1
ATOM 1233 C CA . SER A 1 150 ? 22.371 20.388 6.337 1.00 7.77 150 SER P CA 1
ATOM 1234 C C . SER A 1 150 ? 22.087 21.191 7.601 1.00 7.08 150 SER P C 1
ATOM 1235 O O . SER A 1 150 ? 20.932 21.504 7.901 1.00 7.76 150 SER P O 1
ATOM 1238 N N . TYR A 1 151 ? 23.152 21.517 8.330 1.00 6.58 151 TYR P N 1
ATOM 1239 C CA . TYR A 1 151 ? 23.112 22.446 9.463 1.00 6.77 151 TYR P CA 1
ATOM 1240 C C . TYR A 1 151 ? 24.157 23.500 9.156 1.00 7.37 151 TYR P C 1
ATOM 1241 O O . TYR A 1 151 ? 25.354 23.187 9.028 1.00 7.52 151 TYR P O 1
ATOM 1250 N N . LYS A 1 152 ? 23.712 24.745 8.995 1.00 7.36 152 LYS P N 1
ATOM 1251 C CA . LYS A 1 152 ? 24.587 25.791 8.470 1.00 8.44 152 LYS P CA 1
ATOM 1252 C C . LYS A 1 152 ? 24.096 27.159 8.907 1.00 8.53 152 LYS P C 1
ATOM 1253 O O . LYS A 1 152 ? 22.902 27.365 9.070 1.00 8.76 152 LYS P O 1
ATOM 1259 N N . SER A 1 153 ? 25.035 28.079 9.103 1.00 9.01 153 SER P N 1
ATOM 1260 C CA A SER A 1 153 ? 24.747 29.501 9.280 0.50 9.12 153 SER P CA 1
ATOM 1261 C CA B SER A 1 153 ? 24.689 29.483 9.235 0.50 9.62 153 SER P CA 1
ATOM 1262 C C . SER A 1 153 ? 25.277 30.255 8.061 1.00 10.13 153 SER P C 1
ATOM 1263 O O . SER A 1 153 ? 26.434 30.039 7.648 1.00 11.12 153 SER P O 1
ATOM 1268 N N . THR A 1 154 ? 24.448 31.129 7.510 1.00 10.68 154 THR P N 1
ATOM 1269 C CA . THR A 1 154 ? 24.840 31.992 6.406 1.00 12.02 154 THR P CA 1
ATOM 1270 C C . THR A 1 154 ? 24.677 33.431 6.859 1.00 11.63 154 THR P C 1
ATOM 1271 O O . THR A 1 154 ? 23.640 33.784 7.406 1.00 11.01 154 THR P O 1
ATOM 1275 N N . TRP A 1 155 ? 25.698 34.251 6.636 1.00 12.56 155 TRP P N 1
ATOM 1276 C CA A TRP A 1 155 ? 25.650 35.690 6.965 0.70 12.96 155 TRP P CA 1
ATOM 1277 C CA B TRP A 1 155 ? 25.643 35.656 7.007 0.30 12.77 155 TRP P CA 1
ATOM 1278 C C . TRP A 1 155 ? 24.341 36.305 6.511 1.00 12.66 155 TRP P C 1
ATOM 1279 O O . TRP A 1 155 ? 23.922 36.087 5.375 1.00 13.86 155 TRP P O 1
ATOM 1300 N N . PRO A 1 156 ? 23.688 37.113 7.375 1.00 11.94 156 PRO P N 1
ATOM 1301 C CA . PRO A 1 156 ? 24.013 37.516 8.746 1.00 11.28 156 PRO P CA 1
ATOM 1302 C C . PRO A 1 156 ? 23.193 36.753 9.800 1.00 10.38 156 PRO P C 1
ATOM 1303 O O . PRO A 1 156 ? 22.959 37.270 10.902 1.00 10.32 156 PRO P O 1
ATOM 1307 N N . LEU A 1 157 ? 22.778 35.529 9.460 1.00 9.86 157 LEU P N 1
ATOM 1308 C CA . LEU A 1 157 ? 21.830 34.754 10.264 1.00 9.68 157 LEU P CA 1
ATOM 1309 C C . LEU A 1 157 ? 22.484 33.721 11.174 1.00 9.59 157 LEU P C 1
ATOM 1310 O O . LEU A 1 157 ? 23.635 33.340 10.982 1.00 10.24 157 LEU P O 1
ATOM 1315 N N A ASP A 1 158 ? 21.711 33.279 12.166 0.50 9.34 158 ASP P N 1
ATOM 1316 N N B ASP A 1 158 ? 21.743 33.257 12.171 0.50 10.04 158 ASP P N 1
ATOM 1317 C CA A ASP A 1 158 ? 22.058 32.139 13.014 0.50 9.05 158 ASP P CA 1
ATOM 1318 C CA B ASP A 1 158 ? 22.213 32.131 12.968 0.50 10.33 158 ASP P CA 1
ATOM 1319 C C A ASP A 1 158 ? 21.801 30.846 12.227 0.50 8.88 158 ASP P C 1
ATOM 1320 C C B ASP A 1 158 ? 21.988 30.838 12.170 0.50 9.70 158 ASP P C 1
ATOM 1321 O O A ASP A 1 158 ? 21.345 30.899 11.088 0.50 8.65 158 ASP P O 1
ATOM 1322 O O B ASP A 1 158 ? 21.749 30.878 10.966 0.50 9.53 158 ASP P O 1
ATOM 1331 N N . HIS A 1 159 ? 22.087 29.692 12.828 1.00 8.39 159 HIS P N 1
ATOM 1332 C CA . HIS A 1 159 ? 21.951 28.416 12.135 1.00 8.55 159 HIS P CA 1
ATOM 1333 C C . HIS A 1 159 ? 20.535 28.075 11.739 1.00 8.32 159 HIS P C 1
ATOM 1334 O O . HIS A 1 159 ? 19.567 28.531 12.344 1.00 8.93 159 HIS P O 1
ATOM 1341 N N . GLU A 1 160 ? 20.443 27.232 10.724 1.00 8.23 160 GLU P N 1
ATOM 1342 C CA . GLU A 1 160 ? 19.169 26.669 10.290 1.00 7.97 160 GLU P CA 1
ATOM 1343 C C . GLU A 1 160 ? 19.444 25.322 9.658 1.00 7.99 160 GLU P C 1
ATOM 1344 O O . GLU A 1 160 ? 20.581 25.041 9.233 1.00 7.73 160 GLU P O 1
ATOM 1350 N N . LEU A 1 161 ? 18.408 24.489 9.587 1.00 7.54 161 LEU P N 1
ATOM 1351 C CA . LEU A 1 161 ? 18.505 23.271 8.790 1.00 7.86 161 LEU P CA 1
ATOM 1352 C C . LEU A 1 161 ? 18.082 23.534 7.346 1.00 8.01 161 LEU P C 1
ATOM 1353 O O . LEU A 1 161 ? 17.473 24.558 7.025 1.00 9.20 161 LEU P O 1
ATOM 1358 N N . GLY A 1 162 ? 18.419 22.599 6.471 1.00 7.86 162 GLY P N 1
ATOM 1359 C CA . GLY A 1 162 ? 18.048 22.691 5.075 1.00 9.13 162 GLY P CA 1
ATOM 1360 C C . GLY A 1 162 ? 18.195 21.321 4.462 1.00 9.31 162 GLY P C 1
ATOM 1361 O O . GLY A 1 162 ? 18.697 20.383 5.095 1.00 9.52 162 GLY P O 1
ATOM 1362 N N . PHE A 1 163 ? 17.703 21.189 3.241 1.00 9.90 163 PHE P N 1
ATOM 1363 C CA . PHE A 1 163 ? 17.874 19.957 2.483 1.00 10.27 163 PHE P CA 1
ATOM 1364 C C . PHE A 1 163 ? 19.128 20.085 1.645 1.00 10.47 163 PHE P C 1
ATOM 1365 O O . PHE A 1 163 ? 19.448 21.166 1.172 1.00 12.07 163 PHE P O 1
ATOM 1373 N N . THR A 1 164 ? 19.850 18.989 1.466 1.00 9.84 164 THR P N 1
ATOM 1374 C CA . THR A 1 164 ? 21.079 19.041 0.705 1.00 10.16 164 THR P CA 1
ATOM 1375 C C . THR A 1 164 ? 21.247 17.795 -0.153 1.00 10.54 164 THR P C 1
ATOM 1376 O O . THR A 1 164 ? 20.718 16.731 0.162 1.00 10.82 164 THR P O 1
ATOM 1380 N N . THR A 1 165 ? 21.971 17.944 -1.255 1.00 11.15 165 THR P N 1
ATOM 1381 C CA . THR A 1 165 ? 22.372 16.798 -2.040 1.00 12.01 165 THR P CA 1
ATOM 1382 C C . THR A 1 165 ? 23.625 16.155 -1.452 1.00 11.94 165 THR P C 1
ATOM 1383 O O . THR A 1 165 ? 23.954 15.019 -1.796 1.00 13.31 165 THR P O 1
ATOM 1387 N N . SER A 1 166 ? 24.312 16.871 -0.557 1.00 11.84 166 SER P N 1
ATOM 1388 C CA . SER A 1 166 ? 25.565 16.382 0.032 1.00 12.26 166 SER P CA 1
ATOM 1389 C C . SER A 1 166 ? 25.334 15.272 1.054 1.00 11.52 166 SER P C 1
ATOM 1390 O O . SER A 1 166 ? 24.402 15.338 1.858 1.00 10.95 166 SER P O 1
ATOM 1393 N N . ALA A 1 167 ? 26.191 14.260 1.008 1.00 11.38 167 ALA P N 1
ATOM 1394 C CA . ALA A 1 167 ? 26.228 13.218 2.020 1.00 11.53 167 ALA P CA 1
ATOM 1395 C C . ALA A 1 167 ? 26.517 13.815 3.387 1.00 11.51 167 ALA P C 1
ATOM 1396 O O . ALA A 1 167 ? 27.241 14.805 3.516 1.00 12.28 167 ALA P O 1
ATOM 1398 N N . GLY A 1 168 ? 25.936 13.205 4.410 1.00 10.53 168 GLY P N 1
ATOM 1399 C CA . GLY A 1 168 ? 26.159 13.632 5.774 1.00 10.51 168 GLY P CA 1
ATOM 1400 C C . GLY A 1 168 ? 26.518 12.454 6.648 1.00 9.82 168 GLY P C 1
ATOM 1401 O O . GLY A 1 168 ? 26.778 11.334 6.171 1.00 11.82 168 GLY P O 1
ATOM 1402 N N . LYS A 1 169 ? 26.547 12.725 7.943 1.00 8.59 169 LYS P N 1
ATOM 1403 C CA A LYS A 1 169 ? 26.918 11.725 8.931 0.50 8.49 169 LYS P CA 1
ATOM 1404 C CA B LYS A 1 169 ? 26.924 11.736 8.947 0.50 8.67 169 LYS P CA 1
ATOM 1405 C C . LYS A 1 169 ? 25.702 11.343 9.752 1.00 8.10 169 LYS P C 1
ATOM 1406 O O . LYS A 1 169 ? 24.720 12.087 9.825 1.00 7.66 169 LYS P O 1
ATOM 1417 N N . GLN A 1 170 ? 25.771 10.173 10.357 1.00 8.26 170 GLN P N 1
ATOM 1418 C CA . GLN A 1 170 ? 24.695 9.708 11.223 1.00 7.91 170 GLN P CA 1
ATOM 1419 C C . GLN A 1 170 ? 25.159 9.652 12.664 1.00 7.55 170 GLN P C 1
ATOM 1420 O O . GLN A 1 170 ? 26.366 9.655 12.943 1.00 8.39 170 GLN P O 1
ATOM 1426 N N . GLN A 1 171 ? 24.189 9.622 13.579 1.00 6.72 171 GLN P N 1
ATOM 1427 C CA . GLN A 1 171 ? 24.458 9.659 15.015 1.00 6.58 171 GLN P CA 1
ATOM 1428 C C . GLN A 1 171 ? 23.669 8.557 15.713 1.00 6.33 171 GLN P C 1
ATOM 1429 O O . GLN A 1 171 ? 22.628 8.136 15.204 1.00 6.04 171 GLN P O 1
ATOM 1435 N N . PRO A 1 172 ? 24.118 8.119 16.907 1.00 6.60 172 PRO P N 1
ATOM 1436 C CA . PRO A 1 172 ? 23.284 7.193 17.679 1.00 5.97 172 PRO P CA 1
ATOM 1437 C C . PRO A 1 172 ? 21.941 7.832 18.046 1.00 5.56 172 PRO P C 1
ATOM 1438 O O . PRO A 1 172 ? 21.897 8.962 18.575 1.00 6.43 172 PRO P O 1
ATOM 1442 N N . LEU A 1 173 ? 20.866 7.104 17.751 1.00 5.09 173 LEU P N 1
ATOM 1443 C CA . LEU A 1 173 ? 19.503 7.580 17.957 1.00 5.34 173 LEU P CA 1
ATOM 1444 C C . LEU A 1 173 ? 18.912 7.072 19.265 1.00 5.25 173 LEU P C 1
ATOM 1445 O O . LEU A 1 173 ? 18.858 5.857 19.505 1.00 5.53 173 LEU P O 1
ATOM 1450 N N . ILE A 1 174 ? 18.454 7.998 20.101 1.00 5.46 174 ILE P N 1
ATOM 1451 C CA . ILE A 1 174 ? 17.589 7.633 21.213 1.00 5.56 17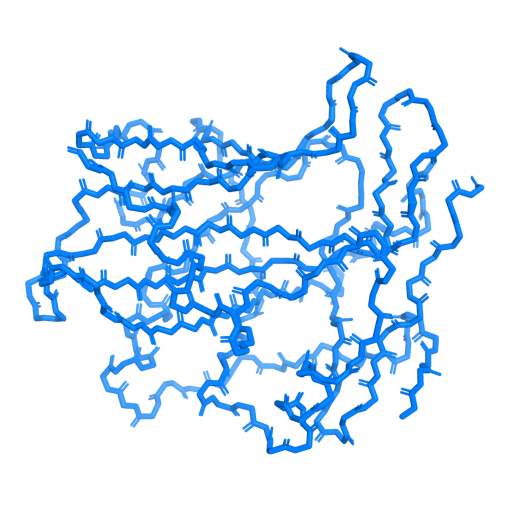4 ILE P CA 1
ATOM 1452 C C . ILE A 1 174 ? 16.227 8.281 20.970 1.00 5.06 174 ILE P C 1
ATOM 1453 O O . ILE A 1 174 ? 16.114 9.492 20.732 1.00 6.14 174 ILE P O 1
ATOM 1458 N N . GLN A 1 175 ? 15.193 7.457 21.029 1.00 5.30 175 GLN P N 1
ATOM 1459 C CA . GLN A 1 175 ? 13.833 7.917 20.769 1.00 5.74 175 GLN P CA 1
ATOM 1460 C C . GLN A 1 175 ? 13.146 8.307 22.059 1.00 5.45 175 GLN P C 1
ATOM 1461 O O . GLN A 1 175 ? 13.376 7.697 23.095 1.00 6.21 175 GLN P O 1
ATOM 1467 N N . TRP A 1 176 ? 12.292 9.326 21.985 1.00 5.87 176 TRP P N 1
ATOM 1468 C CA . TRP A 1 176 ? 11.448 9.737 23.114 1.00 6.18 176 TRP P CA 1
ATOM 1469 C C . TRP A 1 176 ? 10.779 8.531 23.777 1.00 6.49 176 TRP P C 1
ATOM 1470 O O . TRP A 1 176 ? 10.759 8.415 25.009 1.00 7.16 176 TRP P O 1
ATOM 1481 N N . GLU A 1 177 ? 10.269 7.631 22.947 1.00 6.46 177 GLU P N 1
ATOM 1482 C CA . GLU A 1 177 ? 9.542 6.450 23.375 1.00 8.00 177 GLU P CA 1
ATOM 1483 C C . GLU A 1 177 ? 10.430 5.439 24.130 1.00 7.27 177 GLU P C 1
ATOM 1484 O O . GLU A 1 177 ? 9.915 4.553 24.828 1.00 8.50 177 GLU P O 1
ATOM 1490 N N . GLN A 1 178 ? 11.748 5.569 23.980 1.00 6.48 178 GLN P N 1
ATOM 1491 C CA . GLN A 1 178 ? 12.728 4.666 24.598 1.00 6.42 178 GLN P CA 1
ATOM 1492 C C . GLN A 1 178 ? 13.421 5.286 25.804 1.00 6.42 178 GLN P C 1
ATOM 1493 O O . GLN A 1 178 ? 14.213 4.611 26.482 1.00 6.45 178 GLN P O 1
ATOM 1499 N N . MET A 1 179 ? 13.159 6.562 26.077 1.00 6.24 179 MET P N 1
ATOM 1500 C CA . MET A 1 179 ? 13.820 7.236 27.198 1.00 6.44 179 MET P CA 1
ATOM 1501 C C . MET A 1 179 ? 13.290 6.762 28.539 1.00 6.44 179 MET P C 1
ATOM 1502 O O . MET A 1 179 ? 12.212 6.179 28.625 1.00 6.95 179 MET P O 1
ATOM 1507 N N . THR A 1 180 ? 14.055 7.035 29.595 1.00 6.37 180 THR P N 1
ATOM 1508 C CA . THR A 1 180 ? 13.511 6.945 30.946 1.00 6.72 180 THR P CA 1
ATOM 1509 C C . THR A 1 180 ? 12.483 8.056 31.152 1.00 7.25 180 THR P C 1
ATOM 1510 O O . THR A 1 180 ? 12.502 9.087 30.465 1.00 7.36 180 THR P O 1
ATOM 1514 N N . GLN A 1 181 ? 11.598 7.862 32.123 1.00 7.26 181 GLN P N 1
ATOM 1515 C CA . GLN A 1 181 ? 10.653 8.912 32.455 1.00 8.12 181 GLN P CA 1
ATOM 1516 C C . GLN A 1 181 ? 11.384 10.151 32.974 1.00 7.94 181 GLN P C 1
ATOM 1517 O O . GLN A 1 181 ? 10.978 11.273 32.681 1.00 8.05 181 GLN P O 1
ATOM 1523 N N . ALA A 1 182 ? 12.484 9.961 33.705 1.00 7.74 182 ALA P N 1
ATOM 1524 C CA . ALA A 1 182 ? 13.237 11.116 34.211 1.00 7.80 182 ALA P CA 1
ATOM 1525 C C . ALA A 1 182 ? 13.741 11.984 33.063 1.00 7.51 182 ALA P C 1
ATOM 1526 O O . ALA A 1 182 ? 13.724 13.214 33.151 1.00 7.74 182 ALA P O 1
ATOM 1528 N N . ALA A 1 183 ? 14.172 11.351 31.975 1.00 7.19 183 ALA P N 1
ATOM 1529 C CA . ALA A 1 183 ? 14.650 12.103 30.813 1.00 6.95 183 ALA P CA 1
ATOM 1530 C C . ALA A 1 183 ? 13.518 12.830 30.094 1.00 7.17 183 ALA P C 1
ATOM 1531 O O . ALA A 1 183 ? 13.663 14.006 29.733 1.00 7.54 183 ALA P O 1
ATOM 1533 N N . ARG A 1 184 ? 12.384 12.156 29.903 1.00 7.39 184 ARG P N 1
ATOM 1534 C CA . ARG A 1 184 ? 11.219 12.837 29.319 1.00 7.58 184 ARG P CA 1
ATOM 1535 C C . ARG A 1 184 ? 10.784 14.025 30.184 1.00 8.20 184 ARG P C 1
ATOM 1536 O O . ARG A 1 184 ? 10.489 15.102 29.664 1.00 8.42 184 ARG P O 1
ATOM 1544 N N . ASP A 1 185 ? 10.731 13.821 31.501 1.00 7.99 185 ASP P N 1
ATOM 1545 C CA . ASP A 1 185 ? 10.320 14.891 32.414 1.00 8.98 185 ASP P CA 1
ATOM 1546 C C . ASP A 1 185 ? 11.257 16.101 32.318 1.00 8.87 185 ASP P C 1
ATOM 1547 O O . ASP A 1 185 ? 10.794 17.246 32.266 1.00 9.23 185 ASP P O 1
ATOM 1552 N N . ALA A 1 186 ? 12.567 15.847 32.289 1.00 8.61 186 ALA P N 1
ATOM 1553 C CA . ALA A 1 186 ? 13.555 16.916 32.198 1.00 8.91 186 ALA P CA 1
ATOM 1554 C C . ALA A 1 186 ? 13.462 17.638 30.860 1.00 8.50 186 ALA P C 1
ATOM 1555 O O . ALA A 1 186 ? 13.581 18.860 30.793 1.00 8.50 186 ALA P O 1
ATOM 1557 N N . LEU A 1 187 ? 13.250 16.892 29.782 1.00 8.42 187 LEU P N 1
ATOM 1558 C CA . LEU A 1 187 ? 13.108 17.537 28.485 1.00 8.52 187 LEU P CA 1
ATOM 1559 C C . LEU A 1 187 ? 11.856 18.410 28.413 1.00 8.89 187 LEU P C 1
ATOM 1560 O O . LEU A 1 187 ? 11.858 19.433 27.728 1.00 8.66 187 LEU P O 1
ATOM 1565 N N . GLU A 1 188 ? 10.801 18.033 29.136 1.00 9.03 188 GLU P N 1
ATOM 1566 C CA . GLU A 1 188 ? 9.595 18.862 29.189 1.00 9.79 188 GLU P CA 1
ATOM 1567 C C . GLU A 1 188 ? 9.802 20.155 29.978 1.00 10.22 188 GLU P C 1
ATOM 1568 O O . GLU A 1 188 ? 9.288 21.205 29.596 1.00 10.71 188 GLU P O 1
ATOM 1574 N N . SER A 1 189 ? 10.532 20.075 31.085 1.00 10.39 189 SER P N 1
ATOM 1575 C CA . SER A 1 189 ? 10.544 21.168 32.066 1.00 11.15 189 SER P CA 1
ATOM 1576 C C . SER A 1 189 ? 11.723 22.128 31.965 1.00 11.10 189 SER P C 1
ATOM 1577 O O . SER A 1 189 ? 11.652 23.246 32.472 1.00 11.90 189 SER P O 1
ATOM 1580 N N . THR A 1 190 ? 12.802 21.705 31.313 1.00 10.31 190 THR P N 1
ATOM 1581 C CA . THR A 1 190 ? 14.044 22.473 31.337 1.00 10.17 190 THR P CA 1
ATOM 1582 C C . THR A 1 190 ? 13.983 23.691 30.428 1.00 9.90 190 THR P C 1
ATOM 1583 O O . THR A 1 190 ? 13.483 23.624 29.312 1.00 9.90 190 THR P O 1
ATOM 1587 N N . ASP A 1 191 ? 14.494 24.809 30.927 1.00 10.08 191 ASP P N 1
ATOM 1588 C CA . ASP A 1 191 ? 14.614 26.035 30.147 1.00 10.74 191 ASP P CA 1
ATOM 1589 C C . ASP A 1 191 ? 15.909 26.028 29.322 1.00 10.59 191 ASP P C 1
ATOM 1590 O O . ASP A 1 191 ? 17.012 26.112 29.875 1.00 11.50 191 ASP P O 1
ATOM 1595 N N . PHE A 1 192 ? 15.774 25.925 27.999 1.00 9.98 192 PHE P N 1
ATOM 1596 C CA . PHE A 1 192 ? 16.934 25.982 27.097 1.00 9.35 192 PHE P CA 1
ATOM 1597 C C . PHE A 1 192 ? 17.122 27.377 26.478 1.00 9.82 192 PHE P C 1
ATOM 1598 O O . PHE A 1 192 ? 17.775 27.527 25.446 1.00 9.59 192 PHE P O 1
ATOM 1606 N N . GLY A 1 193 ? 16.549 28.388 27.126 1.00 10.23 193 GLY P N 1
ATOM 1607 C CA . GLY A 1 193 ? 16.777 29.787 26.769 1.00 10.54 193 GLY P CA 1
ATOM 1608 C C . GLY A 1 193 ? 16.217 30.127 25.410 1.00 11.20 193 GLY P C 1
ATOM 1609 O O . GLY A 1 193 ? 15.010 30.040 25.179 1.00 12.03 193 GLY P O 1
ATOM 1610 N N . ASN A 1 194 ? 17.103 30.518 24.498 1.00 11.34 194 ASN P N 1
ATOM 1611 C CA A ASN A 1 194 ? 16.726 30.851 23.132 0.50 12.01 194 ASN P CA 1
ATOM 1612 C CA B ASN A 1 194 ? 16.689 30.857 23.138 0.50 12.32 194 ASN P CA 1
ATOM 1613 C C . ASN A 1 194 ? 16.208 29.639 22.357 1.00 11.80 194 ASN P C 1
ATOM 1614 O O . ASN A 1 194 ? 15.491 29.776 21.371 1.00 13.46 194 ASN P O 1
ATOM 1623 N N . ALA A 1 195 ? 16.607 28.449 22.803 1.00 10.23 195 ALA P N 1
ATOM 1624 C CA . ALA A 1 195 ? 16.288 27.198 22.117 1.00 9.32 195 ALA P CA 1
ATOM 1625 C C . ALA A 1 195 ? 15.119 26.506 22.804 1.00 8.78 195 ALA P C 1
ATOM 1626 O O . ALA A 1 195 ? 14.849 26.752 23.983 1.00 9.33 195 ALA P O 1
ATOM 1628 N N . ASN A 1 196 ? 14.423 25.654 22.053 1.00 8.46 196 ASN P N 1
ATOM 1629 C CA . ASN A 1 196 ? 13.279 24.904 22.583 1.00 8.44 196 ASN P CA 1
ATOM 1630 C C . ASN A 1 196 ? 13.281 23.478 22.066 1.00 7.72 196 ASN P C 1
ATOM 1631 O O . ASN A 1 196 ? 13.426 23.247 20.857 1.00 8.54 196 ASN P O 1
ATOM 1636 N N . VAL A 1 197 ? 13.131 22.529 22.983 1.00 7.83 197 VAL P N 1
ATOM 1637 C CA . VAL A 1 197 ? 12.957 21.119 22.621 1.00 7.48 197 VAL P CA 1
ATOM 1638 C C . VAL A 1 197 ? 11.718 21.036 21.730 1.00 7.58 197 VAL P C 1
ATOM 1639 O O . VAL A 1 197 ? 10.666 21.500 22.159 1.00 7.85 197 VAL P O 1
ATOM 1643 N N . PRO A 1 198 ? 11.830 20.464 20.502 1.00 7.35 198 PRO P N 1
ATOM 1644 C CA A PRO A 1 198 ? 10.662 20.491 19.608 0.60 7.15 198 PRO P CA 1
ATOM 1645 C CA B PRO A 1 198 ? 10.682 20.474 19.584 0.40 7.14 198 PRO P CA 1
ATOM 1646 C C . PRO A 1 198 ? 9.781 19.232 19.660 1.00 6.75 198 PRO P C 1
ATOM 1647 O O . PRO A 1 198 ? 8.798 19.148 18.915 1.00 7.47 198 PRO P O 1
ATOM 1654 N N . PHE A 1 199 ? 10.117 18.282 20.538 1.00 6.41 199 PHE P N 1
ATOM 1655 C CA . PHE A 1 199 ? 9.385 17.009 20.618 1.00 6.49 199 PHE P CA 1
ATOM 1656 C C . PHE A 1 199 ? 8.847 16.719 22.019 1.00 6.81 199 PHE P C 1
ATOM 1657 O O . PHE A 1 199 ? 8.604 15.557 22.378 1.00 7.12 199 PHE P O 1
ATOM 1665 N N . LYS A 1 200 ? 8.661 17.776 22.809 1.00 7.37 200 LYS P N 1
ATOM 1666 C CA . LYS A 1 200 ? 8.057 17.631 24.128 1.00 8.01 200 LYS P CA 1
ATOM 1667 C C . LYS A 1 200 ? 6.535 17.821 23.977 1.00 8.46 200 LYS P C 1
ATOM 1668 O O . LYS A 1 200 ? 5.969 17.377 22.981 1.00 8.60 200 LYS P O 1
ATOM 1674 N N . SER A 1 201 ? 5.870 18.483 24.927 1.00 8.99 201 SER P N 1
ATOM 1675 C CA . SER A 1 201 ? 4.405 18.637 24.840 1.00 9.64 201 SER P CA 1
ATOM 1676 C C . SER A 1 201 ? 3.955 19.524 23.667 1.00 9.85 201 SER P C 1
ATOM 1677 O O . SER A 1 201 ? 2.763 19.575 23.345 1.00 11.18 201 SER P O 1
ATOM 1680 N N . ASN A 1 202 ? 4.912 20.198 23.030 1.00 9.35 202 ASN P N 1
ATOM 1681 C CA . ASN A 1 202 ? 4.683 20.971 21.804 1.00 9.24 202 ASN P CA 1
ATOM 1682 C C . ASN A 1 202 ? 4.750 20.140 20.510 1.00 8.52 202 ASN P C 1
ATOM 1683 O O . ASN A 1 202 ? 4.643 20.684 19.409 1.00 8.98 202 ASN P O 1
ATOM 1688 N N . PHE A 1 203 ? 4.928 18.826 20.652 1.00 8.75 203 PHE P N 1
ATOM 1689 C CA . PHE A 1 203 ? 5.143 17.938 19.504 1.00 8.88 203 PHE P CA 1
ATOM 1690 C C . PHE A 1 203 ? 4.053 18.064 18.429 1.00 8.83 203 PHE P C 1
ATOM 1691 O O . PHE A 1 203 ? 4.358 18.264 17.255 1.00 8.97 203 PHE P O 1
ATOM 1699 N N A GLN A 1 204 ? 2.787 17.954 18.832 0.70 9.63 204 GLN P N 1
ATOM 1700 N N B GLN A 1 204 ? 2.790 17.974 18.842 0.30 8.98 204 GLN P N 1
ATOM 1701 C CA A GLN A 1 204 ? 1.686 18.053 17.873 0.70 10.47 204 GLN P CA 1
ATOM 1702 C CA B GLN A 1 204 ? 1.682 18.052 17.894 0.30 9.12 204 GLN P CA 1
ATOM 1703 C C A GLN A 1 204 ? 1.649 19.421 17.189 0.70 10.55 204 GLN P C 1
ATOM 1704 C C B GLN A 1 204 ? 1.603 19.416 17.207 0.30 9.77 204 GLN P C 1
ATOM 1705 O O A GLN A 1 204 ? 1.460 19.505 15.974 0.70 11.12 204 GLN P O 1
ATOM 1706 O O B GLN A 1 204 ? 1.321 19.493 16.011 0.30 10.13 204 GLN P O 1
ATOM 1717 N N . ASP A 1 205 ? 1.865 20.480 17.965 1.00 10.40 205 ASP P N 1
ATOM 1718 C CA . ASP A 1 205 ? 1.896 21.838 17.418 1.00 10.91 205 ASP P CA 1
ATOM 1719 C C . ASP A 1 205 ? 3.013 21.982 16.384 1.00 10.06 205 ASP P C 1
ATOM 1720 O O . ASP A 1 205 ? 2.830 22.619 15.351 1.00 11.07 205 ASP P O 1
ATOM 1725 N N . LYS A 1 206 ? 4.166 21.357 16.645 1.00 9.36 206 LYS P N 1
ATOM 1726 C CA . LYS A 1 206 ? 5.263 21.354 15.674 1.00 9.52 206 LYS P CA 1
ATOM 1727 C C . LYS A 1 206 ? 4.880 20.581 14.420 1.00 9.26 206 LYS P C 1
ATOM 1728 O O . LYS A 1 206 ? 5.177 21.015 13.308 1.00 9.53 206 LYS P O 1
ATOM 1734 N N . LEU A 1 207 ? 4.224 19.431 14.584 1.00 9.40 207 LEU P N 1
ATOM 1735 C CA . LEU A 1 207 ? 3.759 18.680 13.403 1.00 10.35 207 LEU P CA 1
ATOM 1736 C C . LEU A 1 207 ? 2.812 19.498 12.531 1.00 11.04 207 LEU P C 1
ATOM 1737 O O . LEU A 1 207 ? 2.945 19.488 11.312 1.00 11.40 207 LEU P O 1
ATOM 1742 N N . VAL A 1 208 ? 1.896 20.235 13.160 1.00 11.25 208 VAL P N 1
ATOM 1743 C CA . VAL A 1 208 ? 0.980 21.102 12.417 1.00 12.26 208 VAL P CA 1
ATOM 1744 C C . VAL A 1 208 ? 1.772 22.129 11.599 1.00 12.52 208 VAL P C 1
ATOM 1745 O O . VAL A 1 208 ? 1.489 22.341 10.425 1.00 12.81 208 VAL P O 1
ATOM 1749 N N . LYS A 1 209 ? 2.788 22.734 12.212 1.00 12.24 209 LYS P N 1
ATOM 1750 C CA A LYS A 1 209 ? 3.628 23.725 11.529 0.50 12.39 209 LYS P CA 1
ATOM 1751 C CA B LYS A 1 209 ? 3.615 23.728 11.531 0.50 12.49 209 LYS P CA 1
ATOM 1752 C C . LYS A 1 209 ? 4.478 23.116 10.418 1.00 12.14 209 LYS P C 1
ATOM 1753 O O . LYS A 1 209 ? 4.732 23.756 9.387 1.00 12.70 209 LYS P O 1
ATOM 1764 N N . ALA A 1 210 ? 4.921 21.878 10.626 1.00 11.19 210 ALA P N 1
ATOM 1765 C CA . ALA A 1 210 ? 5.772 21.181 9.676 1.00 11.04 210 ALA P CA 1
ATOM 1766 C C . ALA A 1 210 ? 4.986 20.602 8.505 1.00 10.71 210 ALA P C 1
ATOM 1767 O O . ALA A 1 210 ? 5.573 20.275 7.468 1.00 10.11 210 ALA P O 1
ATOM 1769 N N . PHE A 1 211 ? 3.666 20.493 8.654 1.00 11.25 211 PHE P N 1
ATOM 1770 C CA . PHE A 1 211 ? 2.862 19.837 7.629 1.00 12.60 211 PHE P CA 1
ATOM 1771 C C . PHE A 1 211 ? 2.974 20.521 6.267 1.00 14.05 211 PHE P C 1
ATOM 1772 O O . PHE A 1 211 ? 3.118 21.739 6.183 1.00 13.72 211 PHE P O 1
ATOM 1780 N N . PHE A 1 212 ? 2.914 19.712 5.216 1.00 15.96 212 PHE P N 1
ATOM 1781 C CA . PHE A 1 212 ? 3.165 20.146 3.839 1.00 18.81 212 PHE P CA 1
ATOM 1782 C C . PHE A 1 212 ? 1.899 20.577 3.079 1.00 21.13 212 PHE P C 1
ATOM 1783 O O . PHE A 1 212 ? 1.767 20.299 1.879 1.00 22.73 212 PHE P O 1
ATOM 1791 N N . GLN A 1 213 ? 0.982 21.259 3.769 1.00 23.33 213 GLN P N 1
ATOM 1792 C CA . GLN A 1 213 ? -0.360 21.599 3.238 1.00 25.33 213 GLN P CA 1
ATOM 1793 C C . GLN A 1 213 ? -0.444 21.842 1.723 1.00 26.18 213 GLN P C 1
ATOM 1794 O O . GLN A 1 213 ? -1.541 21.915 1.140 1.00 27.15 213 GLN P O 1
#